Protein AF-A0A7X3XLP1-F1 (afdb_monomer)

Structure (mmCIF, N/CA/C/O backbone):
data_AF-A0A7X3XLP1-F1
#
_entry.id   AF-A0A7X3XLP1-F1
#
loop_
_atom_site.group_PDB
_atom_site.id
_atom_site.type_symbol
_atom_site.label_atom_id
_atom_site.label_alt_id
_atom_site.label_comp_id
_atom_site.label_asym_id
_atom_site.label_entity_id
_atom_site.label_seq_id
_atom_site.pdbx_PDB_ins_code
_atom_site.Cartn_x
_atom_site.Cartn_y
_atom_site.Cartn_z
_atom_site.occupancy
_atom_site.B_iso_or_equiv
_atom_site.auth_seq_id
_atom_site.auth_comp_id
_atom_site.auth_asym_id
_atom_site.auth_atom_id
_atom_site.pdbx_PDB_model_num
ATOM 1 N N . MET A 1 1 ? 54.279 -19.756 54.800 1.00 38.06 1 MET A N 1
ATOM 2 C CA . MET A 1 1 ? 55.079 -19.081 53.754 1.00 38.06 1 MET A CA 1
ATOM 3 C C . MET A 1 1 ? 55.653 -20.135 52.810 1.00 38.06 1 MET A C 1
ATOM 5 O O . MET A 1 1 ? 56.134 -21.141 53.300 1.00 38.06 1 MET A O 1
ATOM 9 N N . LEU A 1 2 ? 55.603 -19.848 51.503 1.00 32.97 2 LEU A N 1
ATOM 10 C CA . LEU A 1 2 ? 56.276 -20.491 50.356 1.00 32.97 2 LEU A CA 1
ATOM 11 C C . LEU A 1 2 ? 55.768 -21.841 49.774 1.00 32.97 2 LEU A C 1
ATOM 13 O O . LEU A 1 2 ? 55.779 -22.888 50.406 1.00 32.97 2 LEU A O 1
ATOM 17 N N . LYS A 1 3 ? 55.390 -21.717 48.487 1.00 36.50 3 LYS A N 1
ATOM 18 C CA . LYS A 1 3 ? 55.166 -22.661 47.363 1.00 36.50 3 LYS A 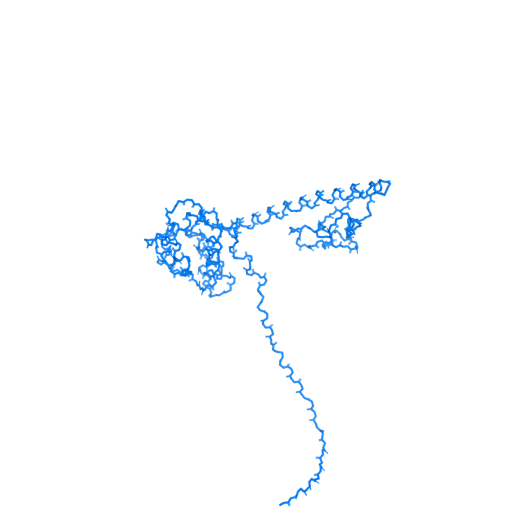CA 1
ATOM 19 C C . LYS A 1 3 ? 56.108 -23.893 47.367 1.00 36.50 3 LYS A C 1
ATOM 21 O O . LYS A 1 3 ? 57.242 -23.773 47.813 1.00 36.50 3 LYS A O 1
ATOM 26 N N . THR A 1 4 ? 55.770 -25.062 46.788 1.00 33.81 4 THR A N 1
ATOM 27 C CA . THR A 1 4 ? 55.916 -25.336 45.331 1.00 33.81 4 THR A CA 1
ATOM 28 C C . THR A 1 4 ? 55.357 -26.717 44.891 1.00 33.81 4 THR A C 1
ATOM 30 O O . THR A 1 4 ? 55.788 -27.754 45.375 1.00 33.81 4 THR A O 1
ATOM 33 N N . ILE A 1 5 ? 54.409 -26.674 43.944 1.00 45.00 5 ILE A N 1
ATOM 34 C CA . ILE A 1 5 ? 54.165 -27.465 42.706 1.00 45.00 5 ILE A CA 1
ATOM 35 C C . ILE A 1 5 ? 54.893 -28.818 42.498 1.00 45.00 5 ILE A C 1
ATOM 37 O O . ILE A 1 5 ? 56.116 -28.854 42.395 1.00 45.00 5 ILE A O 1
ATOM 41 N N . ARG A 1 6 ? 54.130 -29.869 42.128 1.00 38.34 6 ARG A N 1
ATOM 42 C CA . ARG A 1 6 ? 54.518 -30.816 41.055 1.00 38.34 6 ARG A CA 1
ATOM 43 C C . ARG A 1 6 ? 53.305 -31.317 40.252 1.00 38.34 6 ARG A C 1
ATOM 45 O O . ARG A 1 6 ? 52.298 -31.726 40.811 1.00 38.34 6 ARG A O 1
ATOM 52 N N . ARG A 1 7 ? 53.444 -31.205 38.927 1.00 44.19 7 ARG A N 1
ATOM 53 C CA . ARG A 1 7 ? 52.500 -31.526 37.842 1.00 44.19 7 ARG A CA 1
ATOM 54 C C . ARG A 1 7 ? 52.255 -33.030 37.701 1.00 44.19 7 ARG A C 1
ATOM 56 O O . ARG A 1 7 ? 53.213 -33.780 37.836 1.00 44.19 7 ARG A O 1
ATOM 63 N N . PHE A 1 8 ? 51.063 -33.412 37.238 1.00 38.94 8 PHE A N 1
ATOM 64 C CA . PHE A 1 8 ? 50.873 -34.516 36.286 1.00 38.94 8 PHE A CA 1
ATOM 65 C C . PHE A 1 8 ? 49.582 -34.279 35.476 1.00 38.94 8 PHE A C 1
ATOM 67 O O . PHE A 1 8 ? 48.491 -34.232 36.031 1.00 38.94 8 PHE A O 1
ATOM 74 N N . THR A 1 9 ? 49.730 -34.064 34.170 1.00 40.81 9 THR A N 1
ATOM 75 C CA . THR A 1 9 ? 48.686 -34.217 33.138 1.00 40.81 9 THR A CA 1
ATOM 76 C C . THR A 1 9 ? 48.709 -35.679 32.656 1.00 40.81 9 THR A C 1
ATOM 78 O O . THR A 1 9 ? 49.767 -36.308 32.761 1.00 40.81 9 THR A O 1
ATOM 81 N N . PRO A 1 10 ? 47.592 -36.256 32.160 1.00 42.84 10 PRO A N 1
ATOM 82 C CA . PRO A 1 10 ? 47.265 -36.100 30.735 1.00 42.84 10 PRO A CA 1
ATOM 83 C C . PRO A 1 10 ? 45.759 -36.059 30.375 1.00 42.84 10 PRO A C 1
ATOM 85 O O . PRO A 1 10 ? 44.931 -36.736 30.965 1.00 42.84 10 PRO A O 1
ATOM 88 N N . ILE A 1 11 ? 45.460 -35.245 29.356 1.00 49.97 11 ILE A N 1
ATOM 89 C CA . ILE A 1 11 ? 44.628 -35.526 28.168 1.00 49.97 11 ILE A CA 1
ATOM 90 C C . ILE A 1 11 ? 43.358 -36.373 28.370 1.00 49.97 11 ILE A C 1
ATOM 92 O O . ILE A 1 11 ? 43.459 -37.589 28.433 1.00 49.97 11 ILE A O 1
ATOM 96 N N . THR A 1 12 ? 42.181 -35.747 28.214 1.00 40.88 12 THR A N 1
ATOM 97 C CA . THR A 1 12 ? 41.058 -36.325 27.444 1.00 40.88 12 THR A CA 1
ATOM 98 C C . THR A 1 12 ? 40.051 -35.259 26.985 1.00 40.88 12 THR A C 1
ATOM 100 O O . THR A 1 12 ? 39.376 -34.638 27.796 1.00 40.88 12 THR A O 1
ATOM 103 N N . VAL A 1 13 ? 39.959 -35.137 25.657 1.00 44.28 13 VAL A N 1
ATOM 104 C CA . VAL A 1 13 ? 38.752 -34.979 24.823 1.00 44.28 13 VAL A CA 1
ATOM 105 C C . VAL A 1 13 ? 37.929 -33.679 24.904 1.00 44.28 13 VAL A C 1
ATOM 107 O O . VAL A 1 13 ? 37.039 -33.484 25.722 1.00 44.28 13 VAL A O 1
ATOM 110 N N . LEU A 1 14 ? 38.227 -32.846 23.906 1.00 46.94 14 LEU A N 1
ATOM 111 C CA . LEU A 1 14 ? 37.355 -31.987 23.103 1.00 46.94 14 LEU A CA 1
ATOM 112 C C . LEU A 1 14 ? 35.846 -32.336 23.145 1.00 46.94 14 LEU A C 1
ATOM 114 O O . LEU A 1 14 ? 35.436 -33.390 22.668 1.00 46.94 14 LEU A O 1
ATOM 118 N N . ALA A 1 15 ? 35.012 -31.393 23.580 1.00 41.88 15 ALA A N 1
ATOM 119 C CA . ALA A 1 15 ? 33.608 -31.321 23.172 1.00 41.88 15 ALA A CA 1
ATOM 120 C C . ALA A 1 15 ? 33.213 -29.848 23.014 1.00 41.88 15 ALA A C 1
ATOM 122 O O . ALA A 1 15 ? 32.612 -29.224 23.885 1.00 41.88 15 ALA A O 1
ATOM 123 N N . THR A 1 16 ? 33.618 -29.273 21.886 1.00 45.09 16 THR A N 1
ATOM 124 C CA . THR A 1 16 ? 33.062 -28.028 21.360 1.00 45.09 16 THR A CA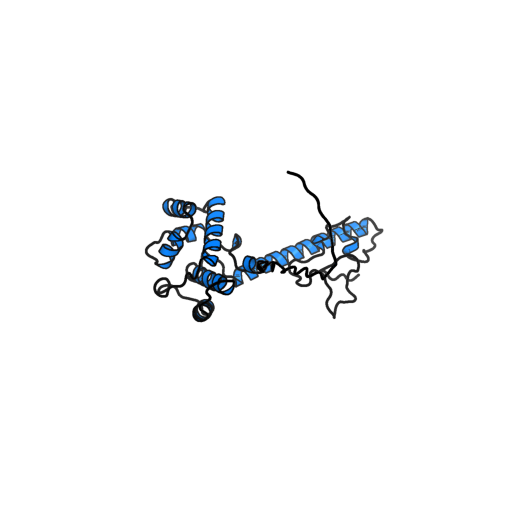 1
ATOM 125 C C . THR A 1 16 ? 31.617 -28.291 20.948 1.00 45.09 16 THR A C 1
ATOM 127 O O . THR A 1 16 ? 31.362 -28.727 19.827 1.00 45.09 16 THR A O 1
ATOM 130 N N . LEU A 1 17 ? 30.665 -28.047 21.847 1.00 39.53 17 LEU A N 1
ATOM 131 C CA . LEU A 1 17 ? 29.265 -27.913 21.466 1.00 39.53 17 LEU A CA 1
ATOM 132 C C . LEU A 1 17 ? 28.998 -26.424 21.229 1.00 39.53 17 LEU A C 1
ATOM 134 O O . LEU A 1 17 ? 28.613 -25.686 22.133 1.00 39.53 17 LEU A O 1
ATOM 138 N N . LEU A 1 18 ? 29.253 -25.978 19.997 1.00 39.19 18 LEU A N 1
ATOM 139 C CA . LEU A 1 18 ? 28.577 -24.813 19.438 1.00 39.19 18 LEU A CA 1
ATOM 140 C C . LEU A 1 18 ? 27.083 -25.153 19.449 1.00 39.19 18 LEU A C 1
ATOM 142 O O . LEU A 1 18 ? 26.573 -25.765 18.513 1.00 39.19 18 LEU A O 1
ATOM 146 N N . MET A 1 19 ? 26.376 -24.802 20.527 1.00 43.38 19 MET A N 1
ATOM 147 C CA . MET A 1 19 ? 24.950 -24.552 20.396 1.00 43.38 19 MET A CA 1
ATOM 148 C C . MET A 1 19 ? 24.853 -23.370 19.450 1.00 43.38 19 MET A C 1
ATOM 150 O O . MET A 1 19 ? 25.134 -22.232 19.820 1.00 43.38 19 MET A O 1
ATOM 154 N N . VAL A 1 20 ? 24.547 -23.704 18.200 1.00 45.31 20 VAL A N 1
ATOM 155 C CA . VAL A 1 20 ? 23.968 -22.817 17.211 1.00 45.31 20 VAL A CA 1
ATOM 156 C C . VAL A 1 20 ? 22.933 -22.000 17.969 1.00 45.31 20 VAL A C 1
ATOM 158 O O . VAL A 1 20 ? 21.867 -22.505 18.321 1.00 45.31 20 VAL A O 1
ATOM 161 N N . ILE A 1 21 ? 23.286 -20.757 18.298 1.00 45.38 21 ILE A N 1
ATOM 162 C CA . ILE A 1 21 ? 22.291 -19.731 18.545 1.00 45.38 21 ILE A CA 1
ATOM 163 C C . ILE A 1 21 ? 21.542 -19.733 17.232 1.00 45.38 21 ILE A C 1
ATOM 165 O O . ILE A 1 21 ? 22.077 -19.299 16.211 1.00 45.38 21 ILE A O 1
ATOM 169 N N . GLY A 1 22 ? 20.387 -20.396 17.244 1.00 44.59 22 GLY A N 1
ATOM 170 C CA . GLY A 1 22 ? 19.445 -20.363 16.157 1.00 44.59 22 GLY A CA 1
ATOM 171 C C . GLY A 1 22 ? 19.214 -18.895 15.918 1.00 44.59 22 GLY A C 1
ATOM 172 O O . GLY A 1 22 ? 18.544 -18.229 16.705 1.00 44.59 22 GLY A O 1
ATOM 173 N N . ILE A 1 23 ? 19.853 -18.385 14.873 1.00 45.69 23 ILE A N 1
ATOM 174 C CA . ILE A 1 23 ? 19.473 -17.139 14.266 1.00 45.69 23 ILE A CA 1
ATOM 175 C C . ILE A 1 23 ? 18.074 -17.456 13.752 1.00 45.69 23 ILE A C 1
ATOM 177 O O . ILE A 1 23 ? 17.890 -17.936 12.638 1.00 45.69 23 ILE A O 1
ATOM 181 N N . GLN A 1 24 ? 17.076 -17.266 14.613 1.00 45.56 24 GLN A N 1
ATOM 182 C CA . GLN A 1 24 ? 15.748 -16.910 14.172 1.00 45.56 24 GLN A CA 1
ATOM 183 C C . GLN A 1 24 ? 15.939 -15.541 13.528 1.00 45.56 24 GLN A C 1
ATOM 185 O O . GLN A 1 24 ? 15.708 -14.511 14.145 1.00 45.56 24 GLN A O 1
ATOM 190 N N . LEU A 1 25 ? 16.465 -15.537 12.302 1.00 40.94 25 LEU A N 1
ATOM 191 C CA . LEU A 1 25 ? 16.107 -14.524 11.336 1.00 40.94 25 LEU A CA 1
ATOM 192 C C . LEU A 1 25 ? 14.603 -14.733 11.204 1.00 40.94 25 LEU A C 1
ATOM 194 O O . LEU A 1 25 ? 14.203 -15.779 10.680 1.00 40.94 25 LEU A O 1
ATOM 198 N N . PRO A 1 26 ? 13.748 -13.845 11.740 1.00 43.03 26 PRO A N 1
ATOM 199 C CA . PRO A 1 26 ? 12.378 -13.891 11.295 1.00 43.03 26 PRO A CA 1
ATOM 200 C C . PRO A 1 26 ? 12.460 -13.695 9.779 1.00 43.03 26 PRO A C 1
ATOM 202 O O . PRO A 1 26 ? 13.117 -12.771 9.296 1.00 43.03 26 PRO A O 1
ATOM 205 N N . LEU A 1 27 ? 11.877 -14.628 9.032 1.00 39.00 27 LEU A N 1
ATOM 206 C CA . LEU A 1 27 ? 11.568 -14.467 7.618 1.00 39.00 27 LEU A CA 1
ATOM 207 C C . LEU A 1 27 ? 10.649 -13.236 7.494 1.00 39.00 27 LEU A C 1
ATOM 209 O O . LEU A 1 27 ? 9.439 -13.369 7.410 1.00 39.00 27 LEU A O 1
ATOM 213 N N . GLN A 1 28 ? 11.202 -12.024 7.572 1.00 45.38 28 GLN A N 1
ATOM 214 C CA . GLN A 1 28 ? 10.473 -10.759 7.416 1.00 45.38 28 GLN A CA 1
ATOM 215 C C . GLN A 1 28 ? 10.409 -10.312 5.954 1.00 45.38 28 GLN A C 1
ATOM 217 O O . GLN A 1 28 ? 9.913 -9.232 5.656 1.00 45.38 28 GLN A O 1
ATOM 222 N N . ALA A 1 29 ? 10.862 -11.151 5.022 1.00 42.41 29 ALA A N 1
ATOM 223 C CA . ALA A 1 29 ? 10.827 -10.835 3.600 1.00 42.41 29 ALA A CA 1
ATOM 224 C C . ALA A 1 29 ? 9.402 -10.848 2.997 1.00 42.41 29 ALA A C 1
ATOM 226 O O . ALA A 1 29 ? 9.236 -10.372 1.882 1.00 42.41 29 ALA A O 1
ATOM 227 N N . GLY A 1 30 ? 8.382 -11.357 3.709 1.00 51.66 30 GLY A N 1
ATOM 228 C CA . GLY A 1 30 ? 7.003 -11.484 3.199 1.00 51.66 30 GLY A CA 1
ATOM 229 C C . GLY A 1 30 ? 5.987 -10.458 3.722 1.00 51.66 30 GLY A C 1
ATOM 230 O O . GLY A 1 30 ? 4.974 -10.208 3.074 1.00 51.66 30 GLY A O 1
ATOM 231 N N . THR A 1 31 ? 6.234 -9.808 4.866 1.00 57.22 31 THR A N 1
ATOM 232 C CA . THR A 1 31 ? 5.212 -8.952 5.502 1.00 57.22 31 THR A CA 1
ATOM 233 C C . THR A 1 31 ? 5.061 -7.591 4.837 1.00 57.22 31 THR A C 1
ATOM 235 O O . THR A 1 31 ? 3.983 -7.009 4.905 1.00 57.22 31 THR A O 1
ATOM 238 N N . HIS A 1 32 ? 6.108 -7.079 4.181 1.00 62.19 32 HIS A N 1
ATOM 239 C CA . HIS A 1 32 ? 6.072 -5.748 3.567 1.00 62.19 32 HIS A CA 1
ATOM 240 C C . HIS A 1 32 ? 5.054 -5.660 2.422 1.00 62.19 32 HIS A C 1
ATOM 242 O O . HIS A 1 32 ? 4.444 -4.615 2.234 1.00 62.19 32 HIS A O 1
ATOM 248 N N . GLN A 1 33 ? 4.802 -6.771 1.720 1.00 74.75 33 GLN A N 1
ATOM 249 C CA . GLN A 1 33 ? 3.790 -6.846 0.662 1.00 74.75 33 GLN A CA 1
ATOM 250 C C . GLN A 1 33 ? 2.347 -6.802 1.207 1.00 74.75 33 GLN A C 1
ATOM 252 O O . GLN A 1 33 ? 1.395 -6.629 0.454 1.00 74.75 33 GLN A O 1
ATOM 257 N N . LEU A 1 34 ? 2.158 -6.988 2.518 1.00 86.69 34 LEU A N 1
ATOM 258 C CA . LEU A 1 34 ? 0.838 -6.998 3.154 1.00 86.69 34 LEU A CA 1
ATOM 259 C C . LEU A 1 34 ? 0.479 -5.652 3.800 1.00 86.69 34 LEU A C 1
ATOM 261 O O . LEU A 1 34 ? -0.696 -5.416 4.096 1.00 86.69 34 LEU A O 1
ATOM 265 N N . LEU A 1 35 ? 1.464 -4.780 4.025 1.00 92.81 35 LEU A N 1
ATOM 266 C CA . LEU A 1 35 ? 1.282 -3.461 4.633 1.00 92.81 35 LEU A CA 1
ATOM 267 C C . LEU A 1 35 ? 0.757 -2.438 3.616 1.00 92.81 35 LEU A C 1
ATOM 269 O O . LEU A 1 35 ? 0.841 -2.630 2.403 1.00 92.81 35 LEU A O 1
ATOM 273 N N . PHE A 1 36 ? 0.130 -1.373 4.108 1.00 93.50 36 PHE A N 1
ATOM 274 C CA . PHE A 1 36 ? -0.264 -0.239 3.278 1.00 93.50 36 PHE A CA 1
ATOM 275 C C . PHE A 1 36 ? 0.995 0.485 2.785 1.00 93.50 36 PHE A C 1
ATOM 277 O O . PHE A 1 36 ? 1.935 0.689 3.558 1.00 93.50 36 PHE A O 1
ATOM 284 N N . ASP A 1 37 ? 0.998 0.878 1.516 1.00 91.31 37 ASP A N 1
ATOM 285 C CA . ASP A 1 37 ? 1.935 1.842 0.944 1.00 91.31 37 ASP A CA 1
ATOM 286 C C . ASP A 1 37 ? 1.248 3.209 0.781 1.00 91.31 37 ASP A C 1
ATOM 288 O O . ASP A 1 37 ? 0.079 3.380 1.138 1.00 91.31 37 ASP A O 1
ATOM 292 N N . GLU A 1 38 ? 1.985 4.197 0.272 1.00 88.12 38 GLU A N 1
ATOM 293 C CA . GLU A 1 38 ? 1.473 5.561 0.075 1.00 88.12 38 GLU A CA 1
ATOM 294 C C . GLU A 1 38 ? 0.256 5.591 -0.861 1.00 88.12 38 GLU A C 1
ATOM 296 O O . GLU A 1 38 ? -0.707 6.310 -0.599 1.00 88.12 38 GLU A O 1
ATOM 301 N N . ASP A 1 39 ? 0.265 4.755 -1.902 1.00 87.56 39 ASP A N 1
ATOM 302 C CA . ASP A 1 39 ? -0.803 4.678 -2.901 1.00 87.56 39 ASP A CA 1
ATOM 303 C C . ASP A 1 39 ? -2.073 3.989 -2.357 1.00 87.56 39 ASP A C 1
ATOM 305 O O . ASP A 1 39 ? -3.150 4.090 -2.951 1.00 87.56 39 ASP A O 1
ATOM 309 N N . ALA A 1 40 ? -1.989 3.304 -1.211 1.00 90.75 40 ALA A N 1
ATOM 310 C CA . ALA A 1 40 ? -3.135 2.618 -0.631 1.00 90.75 40 ALA A CA 1
ATOM 311 C C . ALA A 1 40 ? -4.128 3.540 0.078 1.00 90.75 40 ALA A C 1
ATOM 313 O O . ALA A 1 40 ? -5.278 3.135 0.264 1.00 90.75 40 ALA A O 1
ATOM 314 N N . ILE A 1 41 ? -3.710 4.736 0.502 1.00 93.81 41 ILE A N 1
ATOM 315 C CA . ILE A 1 41 ? -4.597 5.724 1.127 1.00 93.81 41 ILE A CA 1
ATOM 316 C C . ILE A 1 41 ? -5.129 6.649 0.028 1.00 93.81 41 ILE A C 1
ATOM 318 O O . ILE A 1 41 ? -4.536 7.676 -0.292 1.00 93.81 41 ILE A O 1
ATOM 322 N N . GLN A 1 42 ? -6.267 6.274 -0.554 1.00 91.62 42 GLN A N 1
ATOM 323 C CA . GLN A 1 42 ? -6.850 6.939 -1.725 1.00 91.62 42 GLN A CA 1
ATOM 324 C C . GLN A 1 42 ? -7.420 8.326 -1.399 1.00 91.62 42 GLN A C 1
ATOM 326 O O . GLN A 1 42 ? -7.320 9.249 -2.207 1.00 91.62 42 GLN A O 1
ATOM 331 N N . ASP A 1 43 ? -8.007 8.481 -0.209 1.00 93.38 43 ASP A N 1
ATOM 332 C CA . ASP A 1 43 ? -8.526 9.759 0.286 1.00 93.38 43 ASP A CA 1
ATOM 333 C C . ASP A 1 43 ? -8.152 9.955 1.767 1.00 93.38 43 ASP A C 1
ATOM 335 O O . ASP A 1 43 ? -8.932 9.623 2.672 1.00 93.38 43 ASP A O 1
ATOM 339 N N . PRO A 1 44 ? -6.948 10.493 2.050 1.00 94.25 44 PRO A N 1
ATOM 340 C CA . PRO A 1 44 ? -6.489 10.692 3.421 1.00 94.25 44 PRO A CA 1
ATOM 341 C C . PRO A 1 44 ? -7.353 11.702 4.188 1.00 94.25 44 PRO A C 1
ATOM 343 O O . PRO A 1 44 ? -7.490 11.589 5.404 1.00 94.25 44 PRO A O 1
ATOM 346 N N . GLY A 1 45 ? -7.961 12.681 3.509 1.00 93.44 45 GLY A N 1
ATOM 347 C CA . GLY A 1 45 ? -8.816 13.676 4.157 1.00 93.44 45 GLY A CA 1
ATOM 348 C C . GLY A 1 45 ? -10.133 13.071 4.638 1.00 93.44 45 GLY A C 1
ATOM 349 O O . GLY A 1 45 ? -10.488 13.211 5.812 1.00 93.44 45 GLY A O 1
ATOM 350 N N . SER A 1 46 ? -10.824 12.339 3.759 1.00 94.56 46 SER A N 1
ATOM 351 C CA . SER A 1 46 ? -12.040 11.597 4.120 1.00 94.56 46 SER A CA 1
ATOM 352 C C . SER A 1 46 ? -11.763 10.577 5.225 1.00 94.56 46 SER A C 1
ATOM 354 O O . SER A 1 46 ? -12.546 10.467 6.173 1.00 94.56 46 SER A O 1
ATOM 356 N N . LEU A 1 47 ? -10.615 9.887 5.178 1.00 95.81 47 LEU A N 1
ATOM 357 C CA . LEU A 1 47 ? -10.243 8.915 6.207 1.00 95.81 47 LEU A CA 1
ATOM 358 C C . LEU A 1 47 ? -10.134 9.555 7.591 1.00 95.81 47 LEU A C 1
ATOM 360 O O . LEU A 1 47 ? -10.727 9.054 8.547 1.00 95.81 47 LEU A O 1
ATOM 364 N N . ILE A 1 48 ? -9.437 10.689 7.700 1.00 95.81 48 ILE A N 1
ATOM 365 C CA . ILE A 1 48 ? -9.319 11.430 8.963 1.00 95.81 48 ILE A CA 1
ATOM 366 C C . ILE A 1 48 ? -10.706 11.864 9.456 1.00 95.81 48 ILE A C 1
ATOM 368 O O . ILE A 1 48 ? -11.014 11.665 10.631 1.00 95.81 48 ILE A O 1
ATOM 372 N N . VAL A 1 49 ? -11.585 12.362 8.577 1.00 94.62 49 VAL A N 1
ATOM 373 C CA . VAL A 1 49 ? -12.971 12.721 8.946 1.00 94.62 49 VAL A CA 1
ATOM 374 C C . VAL A 1 49 ? -13.758 11.515 9.464 1.00 94.62 49 VAL A C 1
ATOM 376 O O . VAL A 1 49 ? -14.469 11.616 10.465 1.00 94.62 49 VAL A O 1
ATOM 379 N N . LYS A 1 50 ? -13.627 10.344 8.836 1.00 94.75 50 LYS A N 1
ATOM 380 C CA . LYS A 1 50 ? -14.298 9.122 9.304 1.00 94.75 50 LYS A CA 1
ATOM 381 C C . LYS A 1 50 ? -13.738 8.614 10.630 1.00 94.75 50 LYS A C 1
ATOM 383 O O . LYS A 1 50 ? -14.501 8.093 11.445 1.00 94.75 50 LYS A O 1
ATOM 388 N N . LEU A 1 51 ? -12.437 8.772 10.866 1.00 95.19 51 LEU A N 1
ATOM 389 C CA . LEU A 1 51 ? -11.787 8.431 12.134 1.00 95.19 51 LEU A CA 1
ATOM 390 C C . LEU A 1 51 ? -12.195 9.384 13.269 1.00 95.19 51 LEU A C 1
ATOM 392 O O . LEU A 1 51 ? -12.270 8.960 14.421 1.00 95.19 51 LEU A O 1
ATOM 396 N N . GLN A 1 52 ? -12.542 10.637 12.955 1.00 93.94 52 GLN A N 1
ATOM 397 C CA . GLN A 1 52 ? -13.133 11.582 13.911 1.00 93.94 52 GLN A CA 1
ATOM 398 C C . GLN A 1 52 ? -14.556 11.196 14.345 1.00 93.94 52 GLN A C 1
ATOM 400 O O . GLN A 1 52 ? -15.005 11.619 15.417 1.00 93.94 52 GLN A O 1
ATOM 405 N N . ASP A 1 53 ? -15.290 10.403 13.553 1.00 88.81 53 ASP A N 1
ATOM 406 C CA . ASP A 1 53 ? -16.664 10.022 13.885 1.00 88.81 53 ASP A CA 1
ATOM 407 C C . ASP A 1 53 ? -16.717 8.953 14.985 1.00 88.81 53 ASP A C 1
ATOM 409 O O . ASP A 1 53 ? -16.873 7.752 14.757 1.00 88.81 53 ASP A O 1
ATOM 413 N N . THR A 1 54 ? -16.650 9.416 16.230 1.00 80.50 54 THR A N 1
ATOM 414 C CA . THR A 1 54 ? -16.704 8.561 17.424 1.00 80.50 54 THR A CA 1
ATOM 415 C C . THR A 1 54 ? -18.055 7.870 17.654 1.00 80.50 54 THR A C 1
ATOM 417 O O . THR A 1 54 ? -18.162 7.051 18.573 1.00 80.50 54 THR A O 1
ATOM 420 N N . ARG A 1 55 ? -19.089 8.160 16.845 1.00 85.94 55 ARG A N 1
ATOM 421 C CA . ARG A 1 55 ? -20.369 7.430 16.885 1.00 85.94 55 ARG A CA 1
ATOM 422 C C . ARG A 1 55 ? -20.241 6.049 16.250 1.00 85.94 55 ARG A C 1
ATOM 424 O O . ARG A 1 55 ? -20.977 5.147 16.643 1.00 85.94 55 ARG A O 1
ATOM 431 N N . ALA A 1 56 ? -19.312 5.876 15.307 1.00 88.25 56 ALA A N 1
ATOM 432 C CA . ALA A 1 56 ? -18.981 4.580 14.735 1.00 88.25 56 ALA A CA 1
ATOM 433 C C . ALA A 1 56 ? -18.056 3.812 15.703 1.00 88.25 56 ALA A C 1
ATOM 435 O O . ALA A 1 56 ? -16.941 4.270 15.975 1.00 88.25 56 ALA A O 1
ATOM 436 N N . PRO A 1 57 ? -18.470 2.642 16.235 1.00 93.62 57 PRO A N 1
ATOM 437 C CA . PRO A 1 57 ? -17.666 1.895 17.204 1.00 93.62 57 PRO A CA 1
ATOM 438 C C . PRO A 1 57 ? -16.278 1.512 16.681 1.00 93.62 57 PRO A C 1
ATOM 440 O O . PRO A 1 57 ? -15.305 1.567 17.435 1.00 93.62 57 PRO A O 1
ATOM 443 N N . VAL A 1 58 ? -16.184 1.155 15.393 1.00 94.75 58 VAL A N 1
ATOM 444 C CA . VAL A 1 58 ? -14.912 0.874 14.718 1.00 94.75 58 VAL A CA 1
ATOM 445 C C . VAL A 1 58 ? -14.017 2.110 14.691 1.00 94.75 58 VAL A C 1
ATOM 447 O O . VAL A 1 58 ? -12.945 2.056 15.283 1.00 94.75 58 VAL A O 1
ATOM 450 N N . SER A 1 59 ? -14.473 3.246 14.150 1.00 95.31 59 SER A N 1
ATOM 451 C CA . SER A 1 59 ? -13.676 4.481 14.092 1.00 95.31 59 SER A CA 1
ATOM 452 C C . SER A 1 59 ? -13.214 4.945 15.463 1.00 95.31 59 SER A C 1
ATOM 454 O O . SER A 1 59 ? -12.041 5.259 15.637 1.00 95.31 59 SER A O 1
ATOM 456 N N . LYS A 1 60 ? -14.098 4.904 16.467 1.00 95.31 60 LYS A N 1
ATOM 457 C CA . LYS A 1 60 ? -13.740 5.248 17.846 1.00 95.31 60 LYS A CA 1
ATOM 458 C C . LYS A 1 60 ? -12.591 4.390 18.372 1.00 95.31 60 LYS A C 1
ATOM 460 O O . LYS A 1 60 ? -11.690 4.905 19.032 1.00 95.31 60 LYS A O 1
ATOM 465 N N . PHE A 1 61 ? -12.638 3.082 18.123 1.00 96.44 61 PHE A N 1
ATOM 466 C CA . PHE A 1 61 ? -11.564 2.194 18.540 1.00 96.44 61 PHE A CA 1
ATOM 467 C C . PHE A 1 61 ? -10.282 2.480 17.763 1.00 96.44 61 PHE A C 1
ATOM 469 O O . PHE A 1 61 ? -9.257 2.695 18.400 1.00 96.44 61 PHE A O 1
ATOM 476 N N . ILE A 1 62 ? -10.339 2.525 16.429 1.00 96.75 62 ILE A N 1
ATOM 477 C CA . ILE A 1 62 ? -9.161 2.756 15.585 1.00 96.75 62 ILE A CA 1
ATOM 478 C C . ILE A 1 62 ? -8.469 4.059 15.992 1.00 96.75 62 ILE A C 1
ATOM 480 O O . ILE A 1 62 ? -7.291 4.021 16.321 1.00 96.75 62 ILE A O 1
ATOM 484 N N . ALA A 1 63 ? -9.214 5.162 16.112 1.00 96.56 63 ALA A N 1
ATOM 485 C CA . ALA A 1 63 ? -8.693 6.459 16.547 1.00 96.56 63 ALA A CA 1
ATOM 486 C C . ALA A 1 63 ? -7.962 6.400 17.902 1.00 96.56 63 ALA A C 1
ATOM 488 O O . ALA A 1 63 ? -6.936 7.050 18.073 1.00 96.56 63 ALA A O 1
ATOM 489 N N . SER A 1 64 ? -8.451 5.592 18.852 1.00 96.06 64 SER A N 1
ATOM 490 C CA . SER A 1 64 ? -7.809 5.412 20.165 1.00 96.06 64 SER A CA 1
ATOM 491 C C . SER A 1 64 ? -6.518 4.591 20.142 1.00 96.06 64 SER A C 1
ATOM 493 O O . SER A 1 64 ? -5.780 4.608 21.123 1.00 96.06 64 SER A O 1
ATOM 495 N N . GLN A 1 65 ? -6.269 3.841 19.064 1.00 96.94 65 GLN A N 1
ATOM 496 C CA . GLN A 1 65 ? -5.053 3.044 18.884 1.00 96.94 65 GLN A CA 1
ATOM 497 C C . GLN A 1 65 ? -3.964 3.78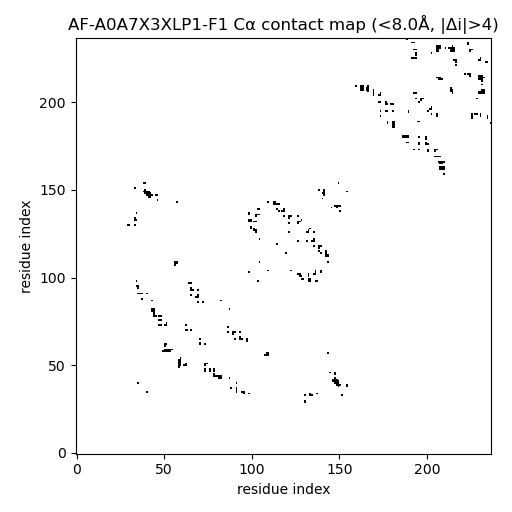9 18.100 1.00 96.94 65 GLN A C 1
ATOM 499 O O . GLN A 1 65 ? -2.832 3.313 18.058 1.00 96.94 65 GLN A O 1
ATOM 504 N N . LEU A 1 66 ? -4.295 4.922 17.473 1.00 96.94 66 LEU A N 1
ATOM 505 C CA . LEU A 1 66 ? -3.318 5.746 16.759 1.00 96.94 66 LEU A CA 1
ATOM 506 C C . LEU A 1 66 ? -2.407 6.481 17.749 1.00 96.94 66 LEU A C 1
ATOM 508 O O . LEU A 1 66 ? -2.753 6.645 18.924 1.00 96.94 66 LEU A O 1
ATOM 512 N N . SER A 1 67 ? -1.256 6.937 17.262 1.00 97.69 67 SER A N 1
ATOM 513 C CA . SER A 1 67 ? -0.283 7.705 18.036 1.00 97.69 67 SER A CA 1
ATOM 514 C C . SER A 1 67 ? -0.876 9.002 18.596 1.00 97.69 67 SER A C 1
ATOM 516 O O . SER A 1 67 ? -1.872 9.528 18.091 1.00 97.69 67 SER A O 1
ATOM 518 N N . GLU A 1 68 ? -0.244 9.561 19.631 1.00 97.44 68 GLU A N 1
ATOM 519 C CA . GLU A 1 68 ? -0.642 10.867 20.175 1.00 97.44 68 GLU A CA 1
ATOM 520 C C . GLU A 1 68 ? -0.598 11.965 19.100 1.00 97.44 68 GLU A C 1
ATOM 522 O O . GLU A 1 68 ? -1.505 12.794 19.035 1.00 97.44 68 GLU A O 1
ATOM 527 N N . ASP A 1 69 ? 0.401 11.927 18.213 1.00 95.94 69 ASP A N 1
ATOM 528 C CA . ASP A 1 69 ? 0.541 12.864 17.096 1.00 95.94 69 ASP A CA 1
ATOM 529 C C . ASP A 1 69 ? -0.679 12.806 16.170 1.00 95.94 69 ASP A C 1
ATOM 531 O O . ASP A 1 69 ? -1.283 13.836 15.855 1.00 95.94 69 ASP A O 1
ATOM 535 N N . MET A 1 70 ? -1.104 11.601 15.782 1.00 97.00 70 MET A N 1
ATOM 536 C CA . MET A 1 70 ? -2.271 11.438 14.921 1.00 97.00 70 MET A CA 1
ATOM 537 C C . MET A 1 70 ? -3.578 11.772 15.647 1.00 97.00 70 MET A C 1
ATOM 539 O O . MET A 1 70 ? -4.479 12.364 15.053 1.00 97.00 70 MET A O 1
ATOM 543 N N . GLN A 1 71 ? -3.687 11.482 16.945 1.00 96.69 71 GLN A N 1
ATOM 544 C CA . GLN A 1 71 ? -4.830 11.910 17.758 1.00 96.69 71 GLN A CA 1
ATOM 545 C C . GLN A 1 71 ? -4.942 13.442 17.826 1.00 96.69 71 GLN A C 1
ATOM 547 O O . GLN A 1 71 ? -6.047 13.979 17.725 1.00 96.69 71 GLN A O 1
ATOM 552 N N . TRP A 1 72 ? -3.823 14.168 17.917 1.00 95.06 72 TRP A N 1
ATOM 553 C CA . TRP A 1 72 ? -3.817 15.631 17.822 1.00 95.06 72 TRP A CA 1
ATOM 554 C C . TRP A 1 72 ? -4.292 16.131 16.458 1.00 95.06 72 TRP A C 1
ATOM 556 O O . TRP A 1 72 ? -5.075 17.083 16.391 1.00 95.06 72 TRP A O 1
ATOM 566 N N . VAL A 1 73 ? -3.878 15.469 15.374 1.00 94.75 73 VAL A N 1
ATOM 567 C CA . VAL A 1 73 ? -4.380 15.767 14.024 1.00 94.75 73 VAL A CA 1
ATOM 568 C C . VAL A 1 73 ? -5.890 15.533 13.950 1.00 94.75 73 VAL A C 1
ATOM 570 O O . VAL A 1 73 ? -6.613 16.413 13.482 1.00 94.75 73 VAL A O 1
ATOM 573 N N . LEU A 1 74 ? -6.391 14.412 14.480 1.00 95.25 74 LEU A N 1
ATOM 574 C CA . LEU A 1 74 ? -7.826 14.116 14.535 1.00 95.25 74 LEU A CA 1
ATOM 575 C C . LEU A 1 74 ? -8.616 15.165 15.328 1.00 95.25 74 LEU A C 1
ATOM 577 O O . LEU A 1 74 ? -9.764 15.424 15.002 1.00 95.25 74 LEU A O 1
ATOM 581 N N . LEU A 1 75 ? -8.052 15.811 16.345 1.00 94.00 75 LEU A N 1
ATOM 582 C CA . LEU A 1 75 ? -8.771 16.864 17.076 1.00 94.00 75 LEU A CA 1
ATOM 583 C C . LEU A 1 75 ? -8.852 18.187 16.302 1.00 94.00 75 LEU A C 1
ATOM 585 O O . LEU A 1 75 ? -9.818 18.932 16.460 1.00 94.00 75 LEU A O 1
ATOM 589 N N . GLY A 1 76 ? -7.830 18.498 15.502 1.00 91.31 76 GLY A N 1
ATOM 590 C CA . GLY A 1 76 ? -7.688 19.791 14.828 1.00 91.31 76 GLY A CA 1
ATOM 591 C C . GLY A 1 76 ? -8.116 19.818 13.361 1.00 91.31 76 GLY A C 1
ATOM 592 O O . GLY A 1 76 ? -8.286 20.902 12.800 1.00 91.31 76 GLY A O 1
ATOM 593 N N . TYR A 1 77 ? -8.270 18.660 12.718 1.00 93.31 77 TYR A N 1
ATOM 594 C CA . TYR A 1 77 ? -8.589 18.594 11.297 1.00 93.31 77 TYR A CA 1
ATOM 595 C C . TYR A 1 77 ? -10.038 19.017 11.034 1.00 93.31 77 TYR A C 1
ATOM 597 O O . TYR A 1 77 ? -10.983 18.497 11.619 1.00 93.31 77 TYR A O 1
ATOM 605 N N . ASN A 1 78 ? -10.223 19.987 10.145 1.00 89.69 78 ASN A N 1
ATOM 606 C CA . ASN A 1 78 ? -11.527 20.591 9.862 1.00 89.69 78 ASN A CA 1
ATOM 607 C C . ASN A 1 78 ? -12.240 19.962 8.651 1.00 89.69 78 ASN A C 1
ATOM 609 O O . ASN A 1 78 ? -13.264 20.488 8.216 1.00 89.69 78 ASN A O 1
ATOM 613 N N . GLY A 1 79 ? -11.686 18.888 8.078 1.00 85.88 79 GLY A N 1
ATOM 614 C CA . GLY A 1 79 ? -12.212 18.247 6.871 1.00 85.88 79 GLY A CA 1
ATOM 615 C C . GLY A 1 79 ? -11.998 19.045 5.581 1.00 85.88 79 GLY A C 1
ATOM 616 O O . GLY A 1 79 ? -12.524 18.658 4.541 1.00 85.88 79 GLY A O 1
ATOM 617 N N . ALA A 1 80 ? -11.265 20.164 5.625 1.00 82.50 80 ALA A N 1
ATOM 618 C CA . ALA A 1 80 ? -11.006 21.003 4.463 1.00 82.50 80 ALA A CA 1
ATOM 619 C C . ALA A 1 80 ? -9.570 20.814 3.954 1.00 82.50 80 ALA A C 1
ATOM 621 O O . ALA A 1 80 ? -8.602 21.111 4.653 1.00 82.50 80 ALA A O 1
ATOM 622 N N . GLY A 1 81 ? -9.449 20.396 2.692 1.00 82.31 81 GLY A N 1
ATOM 623 C CA . GLY A 1 81 ? -8.169 20.253 1.997 1.00 82.31 81 GLY A CA 1
ATOM 624 C C . GLY A 1 81 ? -7.410 18.977 2.355 1.00 82.31 81 GLY A C 1
ATOM 625 O O . GLY A 1 81 ? -7.721 18.285 3.316 1.00 82.31 81 GLY A O 1
ATOM 626 N N . THR A 1 82 ? -6.405 18.645 1.557 1.00 89.44 82 THR A N 1
ATOM 627 C CA . THR A 1 82 ? -5.592 17.442 1.758 1.00 89.44 82 THR A CA 1
ATOM 628 C C . THR A 1 82 ? -4.696 17.594 2.999 1.00 89.44 82 THR A C 1
ATOM 630 O O . THR A 1 82 ? -4.068 18.647 3.149 1.00 89.44 82 THR A O 1
ATOM 633 N N . PRO A 1 83 ? -4.594 16.577 3.880 1.00 94.06 83 PRO A N 1
ATOM 634 C CA . PRO A 1 83 ? -3.626 16.570 4.980 1.00 94.06 83 PRO A CA 1
ATOM 635 C C . PRO A 1 83 ? -2.194 16.765 4.470 1.00 94.06 83 PRO A C 1
ATOM 637 O O . PRO A 1 83 ? -1.874 16.375 3.343 1.00 94.06 83 PRO A O 1
ATOM 640 N N . SER A 1 84 ? -1.316 17.359 5.279 1.00 94.88 84 SER A N 1
ATOM 641 C CA . SER A 1 84 ? 0.077 17.583 4.871 1.00 94.88 84 SER A CA 1
ATOM 642 C C . SER A 1 84 ? 0.817 16.253 4.640 1.00 94.88 84 SER A C 1
ATOM 644 O O . SER A 1 84 ? 0.437 15.244 5.236 1.00 94.88 84 SER A O 1
ATOM 646 N N . PRO A 1 85 ? 1.899 16.220 3.835 1.00 94.81 85 PRO A N 1
ATOM 647 C CA . PRO A 1 85 ? 2.660 14.988 3.604 1.00 94.81 85 PRO A CA 1
ATOM 648 C C . PRO A 1 85 ? 3.122 14.308 4.900 1.00 94.81 85 PRO A C 1
ATOM 650 O O . PRO A 1 85 ? 2.985 13.102 5.048 1.00 94.81 85 PRO A O 1
ATOM 653 N N . GLN A 1 86 ? 3.558 15.096 5.888 1.00 95.12 86 GLN A N 1
ATOM 654 C CA . GLN A 1 86 ? 3.947 14.581 7.203 1.00 95.12 86 GLN A CA 1
ATOM 655 C C . GLN A 1 86 ? 2.768 13.936 7.952 1.00 95.12 86 GLN A C 1
ATOM 657 O O . GLN A 1 86 ? 2.937 12.917 8.611 1.00 95.12 86 GLN A O 1
ATOM 662 N N . GLN A 1 87 ? 1.564 14.509 7.859 1.00 95.31 87 GLN A N 1
ATOM 663 C CA . GLN A 1 87 ? 0.368 13.923 8.476 1.00 95.31 87 GLN A CA 1
ATOM 664 C C . GLN A 1 87 ? -0.038 12.616 7.788 1.00 95.31 87 GLN A C 1
ATOM 666 O O . GLN A 1 87 ? -0.477 11.689 8.462 1.00 95.31 87 GLN A O 1
ATOM 671 N N . GLN A 1 88 ? 0.122 12.530 6.465 1.00 96.25 88 GLN A N 1
ATOM 672 C CA . GLN A 1 88 ? -0.139 11.302 5.711 1.00 96.25 88 GLN A CA 1
ATOM 673 C C . GLN A 1 88 ? 0.864 10.197 6.066 1.00 96.25 88 GLN A C 1
ATOM 675 O O . GLN A 1 88 ? 0.454 9.060 6.273 1.00 96.25 88 GLN A O 1
ATOM 680 N N . GLU A 1 89 ? 2.148 10.533 6.214 1.00 96.00 89 GLU A N 1
ATOM 681 C CA . GLU A 1 89 ? 3.195 9.589 6.628 1.00 96.00 89 GLU A CA 1
ATOM 682 C C . GLU A 1 89 ? 2.936 9.028 8.036 1.00 96.00 89 GLU A C 1
ATOM 684 O O . GLU A 1 89 ? 2.998 7.816 8.247 1.00 96.00 89 GLU A O 1
ATOM 689 N N . VAL A 1 90 ? 2.566 9.892 8.992 1.00 97.19 90 VAL A N 1
ATOM 690 C CA . VAL A 1 90 ? 2.188 9.469 10.352 1.00 97.19 90 VAL A CA 1
ATOM 691 C C . VAL A 1 90 ? 0.953 8.565 10.322 1.00 97.19 90 VAL A C 1
ATOM 693 O O . VAL A 1 90 ? 0.961 7.503 10.943 1.00 97.19 90 VAL A O 1
ATOM 696 N N . LEU A 1 91 ? -0.084 8.939 9.564 1.00 97.12 91 LEU A N 1
ATOM 697 C CA . LEU A 1 91 ? -1.292 8.126 9.414 1.00 97.12 91 LEU A CA 1
ATOM 698 C C . LEU A 1 91 ? -0.974 6.743 8.827 1.00 97.12 91 LEU A C 1
ATOM 700 O O . LEU A 1 91 ? -1.438 5.733 9.354 1.00 97.12 91 LEU A O 1
ATOM 704 N N . LEU A 1 92 ? -0.166 6.686 7.767 1.00 97.31 92 LEU A N 1
ATOM 705 C CA . LEU A 1 92 ? 0.259 5.440 7.132 1.00 97.31 92 LEU A CA 1
ATOM 706 C C . LEU A 1 92 ? 1.028 4.542 8.110 1.00 97.31 92 LEU A C 1
ATOM 708 O O . LEU A 1 92 ? 0.737 3.348 8.223 1.00 97.31 92 LEU A O 1
ATOM 712 N N . SER A 1 93 ? 1.982 5.123 8.840 1.00 97.25 93 SER A N 1
ATOM 713 C CA . SER A 1 93 ? 2.766 4.422 9.858 1.00 97.25 93 SER A CA 1
ATOM 714 C C . SER A 1 93 ? 1.871 3.832 10.952 1.00 97.25 93 SER A C 1
ATOM 716 O O . SER A 1 93 ? 1.975 2.642 11.261 1.00 97.25 93 SER A O 1
ATOM 718 N N . ASP A 1 94 ? 0.938 4.623 11.488 1.00 98.06 94 ASP A N 1
ATOM 719 C CA . ASP A 1 94 ? 0.023 4.181 12.542 1.00 98.06 94 ASP A CA 1
ATOM 720 C C . ASP A 1 94 ? -0.910 3.059 12.068 1.00 98.06 94 ASP A C 1
ATOM 722 O O . ASP A 1 94 ? -1.101 2.069 12.780 1.00 98.06 94 ASP A O 1
ATOM 726 N N . LEU A 1 95 ? -1.459 3.161 10.851 1.00 97.81 95 LEU A N 1
ATOM 727 C CA . LEU A 1 95 ? -2.279 2.097 10.265 1.00 97.81 95 LEU A CA 1
ATOM 728 C C . LEU A 1 95 ? -1.475 0.800 10.118 1.00 97.81 95 LEU A C 1
ATOM 730 O O . LEU A 1 95 ? -1.954 -0.271 10.493 1.00 97.81 95 LEU A O 1
ATOM 734 N N . ASN A 1 96 ? -0.235 0.884 9.638 1.00 97.31 96 ASN A N 1
ATOM 735 C CA . ASN A 1 96 ? 0.640 -0.277 9.480 1.00 97.31 96 ASN A CA 1
ATOM 736 C C . ASN A 1 96 ? 1.060 -0.904 10.812 1.00 97.31 96 ASN A C 1
ATOM 738 O O . ASN A 1 96 ? 1.180 -2.131 10.906 1.00 97.31 96 ASN A O 1
ATOM 742 N N . GLN A 1 97 ? 1.248 -0.103 11.859 1.00 96.94 97 GLN A N 1
ATOM 743 C CA . GLN A 1 97 ? 1.458 -0.616 13.211 1.00 96.94 97 GLN A CA 1
ATOM 744 C C . GLN A 1 97 ? 0.196 -1.318 13.732 1.00 96.94 97 GLN A C 1
ATOM 746 O O . GLN A 1 97 ? 0.275 -2.404 14.313 1.00 96.94 97 GLN A O 1
ATOM 751 N N . LEU A 1 98 ? -0.978 -0.742 13.473 1.00 96.75 98 LEU A N 1
ATOM 752 C CA . LEU A 1 98 ? -2.260 -1.289 13.901 1.00 96.75 98 LEU A CA 1
ATOM 753 C C . LEU A 1 98 ? -2.567 -2.648 13.260 1.00 96.75 98 LEU A C 1
ATOM 755 O O . LEU A 1 98 ? -3.082 -3.541 13.935 1.00 96.75 98 LEU A O 1
ATOM 759 N N . LEU A 1 99 ? -2.175 -2.849 11.997 1.00 97.00 99 LEU A N 1
ATOM 760 C CA . LEU A 1 99 ? -2.276 -4.147 11.322 1.00 97.00 99 LEU A CA 1
ATOM 761 C C . LEU A 1 99 ? -1.546 -5.274 12.066 1.00 97.00 99 LEU A C 1
ATOM 763 O O . LEU A 1 99 ? -1.933 -6.437 11.945 1.00 97.00 99 LEU A O 1
ATOM 767 N N . GLN A 1 100 ? -0.512 -4.942 12.838 1.00 95.62 100 GLN A N 1
ATOM 768 C CA . GLN A 1 100 ? 0.385 -5.903 13.482 1.00 95.62 100 GLN A CA 1
ATOM 769 C C . GLN A 1 100 ? 0.127 -6.070 14.989 1.00 95.62 100 GLN A C 1
ATOM 771 O O . GLN A 1 100 ? 0.602 -7.037 15.582 1.00 95.62 100 GLN A O 1
ATOM 776 N N . ALA A 1 101 ? -0.623 -5.159 15.619 1.00 91.44 101 ALA A N 1
ATOM 777 C CA . ALA A 1 101 ? -0.760 -5.085 17.077 1.00 91.44 101 ALA A CA 1
ATOM 778 C C . ALA A 1 101 ? -1.583 -6.232 17.701 1.00 91.44 101 ALA A C 1
ATOM 780 O O . ALA A 1 101 ? -1.355 -6.627 18.845 1.00 91.44 101 ALA A O 1
ATOM 781 N N . GLY A 1 102 ? -2.555 -6.765 16.966 1.00 94.19 102 GLY A N 1
ATOM 782 C CA . GLY A 1 102 ? -3.509 -7.764 17.446 1.00 94.19 102 GLY A CA 1
ATOM 783 C C . GLY A 1 102 ? -4.772 -7.747 16.595 1.00 94.19 102 GLY A C 1
ATOM 784 O O . GLY A 1 102 ? -4.914 -6.890 15.728 1.00 94.19 102 GLY A O 1
ATOM 785 N N . SER A 1 103 ? -5.693 -8.691 16.802 1.00 96.44 103 SER A N 1
ATOM 786 C CA . SER A 1 103 ? -6.922 -8.723 15.996 1.00 96.44 103 SER A CA 1
ATOM 787 C C . SER A 1 103 ? -7.776 -7.489 16.271 1.00 96.44 103 SER A C 1
ATOM 789 O O . SER A 1 103 ? -8.117 -7.207 17.421 1.00 96.44 103 SER A O 1
ATOM 791 N N . LEU A 1 104 ? -8.131 -6.766 15.209 1.00 97.38 104 LEU A N 1
ATOM 792 C CA . LEU A 1 104 ? -9.043 -5.626 15.294 1.00 97.38 104 LEU A CA 1
ATOM 793 C C . LEU A 1 104 ? -10.497 -6.072 15.449 1.00 97.38 104 LEU A C 1
ATOM 795 O O . LEU A 1 104 ? -11.316 -5.294 15.949 1.00 97.38 104 LEU A O 1
ATOM 799 N N . TYR A 1 105 ? -10.799 -7.304 15.024 1.00 97.81 105 TYR A N 1
ATOM 800 C CA . TYR A 1 105 ? -12.149 -7.835 14.961 1.00 97.81 105 TYR A CA 1
ATOM 801 C C . TYR A 1 105 ? -12.760 -7.994 16.348 1.00 97.81 105 TYR A C 1
ATOM 803 O O . TYR A 1 105 ? -12.248 -8.691 17.222 1.00 97.81 105 TYR A O 1
ATOM 811 N N . ASP A 1 106 ? -13.928 -7.392 16.489 1.00 97.25 106 ASP A N 1
ATOM 812 C CA . ASP A 1 106 ? -14.884 -7.661 17.541 1.00 97.25 106 ASP A CA 1
ATOM 813 C C . ASP A 1 106 ? -16.277 -7.595 16.905 1.00 97.25 106 ASP A C 1
ATOM 815 O O . ASP A 1 106 ? -16.563 -6.692 16.112 1.00 97.25 106 ASP A O 1
ATOM 819 N N . ALA A 1 107 ? -17.140 -8.557 17.232 1.00 96.44 107 ALA A N 1
ATOM 820 C CA . ALA A 1 107 ? -18.436 -8.695 16.573 1.00 96.44 107 ALA A CA 1
ATOM 821 C C . ALA A 1 107 ? -19.3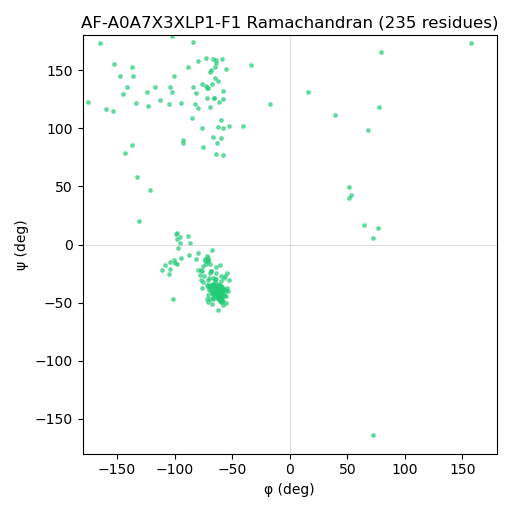42 -7.473 16.790 1.00 96.44 107 ALA A C 1
ATOM 823 O O . ALA A 1 107 ? -20.102 -7.111 15.898 1.00 96.44 107 ALA A O 1
ATOM 824 N N . GLN A 1 108 ? -19.263 -6.813 17.952 1.00 95.50 108 GLN A N 1
ATOM 825 C CA . GLN A 1 108 ? -20.049 -5.604 18.215 1.00 95.50 108 GLN A CA 1
ATOM 826 C C . GLN A 1 108 ? -19.454 -4.396 17.495 1.00 95.50 108 GLN A C 1
ATOM 828 O O . GLN A 1 108 ? -20.189 -3.553 16.984 1.00 95.50 108 GLN A O 1
ATOM 833 N N . ARG A 1 109 ? -18.123 -4.321 17.426 1.00 95.38 109 ARG A N 1
ATOM 834 C CA . ARG A 1 109 ? -17.407 -3.232 16.757 1.00 95.38 109 ARG A CA 1
ATOM 835 C C . ARG A 1 109 ? -17.681 -3.165 15.258 1.00 95.38 109 ARG A C 1
ATOM 837 O O . ARG A 1 109 ? -17.826 -2.066 14.731 1.00 95.38 109 ARG A O 1
ATOM 844 N N . PHE A 1 110 ? -17.758 -4.321 14.604 1.00 97.00 110 PHE A N 1
ATOM 845 C CA . PHE A 1 110 ? -17.978 -4.441 13.160 1.00 97.00 110 PHE A CA 1
ATOM 846 C C . PHE A 1 110 ? -19.440 -4.731 12.785 1.00 97.00 110 PHE A C 1
ATOM 848 O O . PHE A 1 110 ? -19.731 -4.966 11.620 1.00 97.00 110 PHE A O 1
ATOM 855 N N . ALA A 1 111 ? -20.381 -4.668 13.734 1.00 94.19 111 ALA A N 1
ATOM 856 C CA . ALA A 1 111 ? -21.783 -5.038 13.505 1.00 94.19 111 ALA A CA 1
ATOM 857 C C . ALA A 1 111 ? -22.495 -4.219 12.410 1.00 94.19 111 ALA A C 1
ATOM 859 O O . ALA A 1 111 ? -23.457 -4.698 11.818 1.00 94.19 111 ALA A O 1
ATOM 860 N N . SER A 1 112 ? -22.057 -2.979 12.169 1.00 91.00 112 SER A N 1
ATOM 861 C CA . SER A 1 112 ? -22.617 -2.091 11.140 1.00 91.00 112 SER A CA 1
ATOM 862 C C . SER A 1 112 ? -21.815 -2.078 9.837 1.00 91.00 112 SER A C 1
ATOM 864 O O . SER A 1 112 ? -22.102 -1.251 8.975 1.00 91.00 112 SER A O 1
ATOM 866 N N . ILE A 1 113 ? -20.780 -2.913 9.724 1.00 95.50 113 ILE A N 1
ATOM 867 C CA . ILE A 1 113 ? -19.903 -2.982 8.556 1.00 95.50 113 ILE A CA 1
ATOM 868 C C . ILE A 1 113 ? -20.297 -4.203 7.731 1.00 95.50 113 ILE A C 1
ATOM 870 O O . ILE A 1 113 ? -20.448 -5.303 8.262 1.00 95.50 113 ILE A O 1
ATOM 874 N N . GLU A 1 114 ? -20.468 -4.007 6.428 1.00 95.06 114 GLU A N 1
ATOM 875 C CA . GLU A 1 114 ? -20.669 -5.106 5.492 1.00 95.06 114 GLU A CA 1
ATOM 876 C C . GLU A 1 114 ? -19.320 -5.786 5.235 1.00 95.06 114 GLU A C 1
ATOM 878 O O . GLU A 1 114 ? -18.478 -5.269 4.508 1.00 95.06 114 GLU A O 1
ATOM 883 N N . LEU A 1 115 ? -19.090 -6.920 5.898 1.00 96.75 115 LEU A N 1
ATOM 884 C CA . LEU A 1 115 ? -17.828 -7.652 5.800 1.00 96.75 115 LEU A CA 1
ATOM 885 C C . LEU A 1 115 ? -17.794 -8.516 4.539 1.00 96.75 115 LEU A C 1
ATOM 887 O O . LEU A 1 115 ? -18.705 -9.320 4.313 1.00 96.75 115 LEU A O 1
ATOM 891 N N . SER A 1 116 ? -16.711 -8.421 3.769 1.00 95.44 116 SER A N 1
ATOM 892 C CA . SER A 1 116 ? -16.524 -9.221 2.556 1.00 95.44 116 SER A CA 1
ATOM 893 C C . SER A 1 116 ? -16.431 -10.725 2.857 1.00 95.44 116 SER A C 1
ATOM 895 O O . SER A 1 116 ? -16.096 -11.143 3.970 1.00 95.44 116 SER A O 1
ATOM 897 N N . GLU A 1 117 ? -16.687 -11.570 1.851 1.00 93.94 117 GLU A N 1
ATOM 898 C CA . GLU A 1 117 ? -16.544 -13.029 1.989 1.00 93.94 117 GLU A CA 1
ATOM 899 C C . GLU A 1 117 ? -15.134 -13.418 2.459 1.00 93.94 117 GLU A C 1
ATOM 901 O O . GLU A 1 117 ? -14.975 -14.265 3.339 1.00 93.94 117 GLU A O 1
ATOM 906 N N . GLN A 1 118 ? -14.106 -12.746 1.932 1.00 92.56 118 GLN A N 1
ATOM 907 C CA . GLN A 1 118 ? -12.719 -12.962 2.335 1.00 92.56 118 GLN A CA 1
ATOM 908 C C . GLN A 1 118 ? -12.501 -12.640 3.820 1.00 92.56 118 GLN A C 1
ATOM 910 O O . GLN A 1 118 ? -11.857 -13.419 4.529 1.00 92.56 118 GLN A O 1
ATOM 915 N N . THR A 1 119 ? -13.047 -11.522 4.309 1.00 96.50 119 THR A N 1
ATOM 916 C CA . THR A 1 119 ? -12.958 -11.147 5.726 1.00 96.50 119 THR A CA 1
ATOM 917 C C . THR A 1 119 ? -13.635 -12.185 6.613 1.00 96.50 119 THR A C 1
ATOM 919 O O . THR A 1 119 ? -13.070 -12.592 7.626 1.00 96.50 119 THR A O 1
ATOM 922 N N . GLN A 1 120 ? -14.814 -12.672 6.219 1.00 97.12 120 GLN A N 1
ATOM 923 C CA . GLN A 1 120 ? -15.550 -13.691 6.973 1.00 97.12 120 GLN A CA 1
ATOM 924 C C . GLN A 1 120 ? -14.773 -15.012 7.077 1.00 97.12 120 GLN A C 1
ATOM 926 O O . GLN A 1 120 ? -14.724 -15.609 8.156 1.00 97.12 120 GLN A O 1
ATOM 931 N N . VAL A 1 121 ? -14.110 -15.439 5.996 1.00 96.75 121 VAL A N 1
ATOM 932 C CA . VAL A 1 121 ? -13.224 -16.616 6.007 1.00 96.75 121 VAL A CA 1
ATOM 933 C C . VAL A 1 121 ? -12.067 -16.420 6.992 1.00 96.75 121 VAL A C 1
ATOM 935 O O . VAL A 1 121 ? -11.846 -17.268 7.854 1.00 96.75 121 VAL A O 1
ATOM 938 N N . LEU A 1 122 ? -11.377 -15.277 6.938 1.00 96.31 122 LEU A N 1
ATOM 939 C CA . LEU A 1 122 ? -10.248 -14.983 7.831 1.00 96.31 122 LEU A CA 1
ATOM 940 C C . LEU A 1 122 ? -10.671 -14.856 9.305 1.00 96.31 122 LEU A C 1
ATOM 942 O O . LEU A 1 122 ? -9.928 -15.253 10.203 1.00 96.31 122 LEU A O 1
ATOM 946 N N . ILE A 1 123 ? -11.874 -14.343 9.581 1.00 97.81 123 ILE A N 1
ATOM 947 C CA . ILE A 1 123 ? -12.445 -14.332 10.935 1.00 97.81 123 ILE A CA 1
ATOM 948 C C . ILE A 1 123 ? -12.628 -15.764 11.449 1.00 97.81 123 ILE A C 1
ATOM 950 O O . ILE A 1 123 ? -12.291 -16.042 12.603 1.00 97.81 123 ILE A O 1
ATOM 954 N N . ALA A 1 124 ? -13.134 -16.673 10.610 1.00 97.12 124 ALA A N 1
ATOM 955 C CA . ALA A 1 124 ? -13.340 -18.072 10.982 1.00 97.12 124 ALA A CA 1
ATOM 956 C C . ALA A 1 124 ? -12.017 -18.804 11.277 1.00 97.12 124 ALA A C 1
ATOM 958 O O . ALA A 1 124 ? -11.976 -19.658 12.164 1.00 97.12 124 ALA A O 1
ATOM 959 N N . GLU A 1 125 ? -10.931 -18.434 10.593 1.00 96.12 125 GLU A N 1
ATOM 960 C CA . GLU A 1 125 ? -9.574 -18.933 10.869 1.00 96.12 125 GLU A CA 1
ATOM 961 C C . GLU A 1 125 ? -9.004 -18.422 12.204 1.00 96.12 125 GLU A C 1
ATOM 963 O O . GLU A 1 125 ? -8.150 -19.074 12.808 1.00 96.12 125 GLU A O 1
ATOM 968 N N . ASN A 1 126 ? -9.494 -17.278 12.695 1.00 95.56 126 ASN A N 1
ATOM 969 C CA . ASN A 1 126 ? -9.128 -16.670 13.977 1.00 95.56 126 ASN A CA 1
ATOM 970 C C . ASN A 1 126 ? -7.601 -16.516 14.202 1.00 95.56 126 ASN A C 1
ATOM 972 O O . ASN A 1 126 ? -7.087 -16.907 15.265 1.00 95.56 126 ASN A O 1
ATOM 976 N N . PRO A 1 127 ? -6.852 -15.947 13.236 1.00 96.19 127 PRO A N 1
ATOM 977 C CA . PRO A 1 127 ? -5.408 -15.799 13.338 1.00 96.19 127 PRO A CA 1
ATOM 978 C C . PRO A 1 127 ? -5.021 -14.897 14.514 1.00 96.19 127 PRO A C 1
ATOM 980 O O . PRO A 1 127 ? -5.669 -13.889 14.803 1.00 96.19 127 PRO A O 1
ATOM 983 N N . LYS A 1 128 ? -3.940 -15.266 15.209 1.00 93.44 128 LYS A N 1
ATOM 984 C CA . LYS A 1 128 ? -3.461 -14.556 16.410 1.00 93.44 128 LYS A CA 1
ATOM 985 C C . LYS A 1 128 ? -2.178 -13.763 16.197 1.00 93.44 128 LYS A C 1
ATOM 987 O O . LYS A 1 128 ? -1.868 -12.906 17.016 1.00 93.44 128 LYS A O 1
ATOM 992 N N . SER A 1 129 ? -1.439 -14.050 15.132 1.00 92.75 129 SER A N 1
ATOM 993 C CA . SER A 1 129 ? -0.180 -13.390 14.788 1.00 92.75 129 SER A CA 1
ATOM 994 C C . SER A 1 129 ? 0.202 -13.687 13.335 1.00 92.75 129 SER A C 1
ATOM 996 O O . SER A 1 129 ? -0.443 -14.498 12.664 1.00 92.75 129 SER A O 1
ATOM 998 N N . GLY A 1 130 ? 1.261 -13.032 12.857 1.00 92.25 130 GLY A N 1
ATOM 999 C CA . GLY A 1 130 ? 1.838 -13.274 11.536 1.00 92.25 130 GLY A CA 1
ATOM 1000 C C . GLY A 1 130 ? 0.987 -12.746 10.381 1.00 92.25 130 GLY A C 1
ATOM 1001 O O . GLY A 1 130 ? 0.083 -11.932 10.560 1.00 92.25 130 GLY A O 1
ATOM 1002 N N . GLU A 1 131 ? 1.289 -13.221 9.177 1.00 93.12 131 GLU A N 1
ATOM 1003 C CA . GLU A 1 131 ? 0.703 -12.724 7.926 1.00 93.12 131 GLU A CA 1
ATOM 1004 C C . GLU A 1 131 ? -0.822 -12.858 7.876 1.00 93.12 131 GLU A C 1
ATOM 1006 O O . GLU A 1 131 ? -1.505 -11.935 7.442 1.00 93.12 131 GLU A O 1
ATOM 1011 N N . ALA A 1 132 ? -1.378 -13.966 8.372 1.00 92.56 132 ALA A N 1
ATOM 1012 C CA . ALA A 1 132 ? -2.826 -14.171 8.402 1.00 92.56 132 ALA A CA 1
ATOM 1013 C C . ALA A 1 132 ? -3.544 -13.127 9.276 1.00 92.56 132 ALA A C 1
ATOM 1015 O O . ALA A 1 132 ? -4.618 -12.653 8.907 1.00 92.56 132 ALA A O 1
ATOM 1016 N N . LEU A 1 133 ? -2.932 -12.715 10.396 1.00 96.00 133 LEU A N 1
ATOM 1017 C CA . LEU A 1 133 ? -3.466 -11.639 11.233 1.00 96.00 133 LEU A CA 1
ATOM 1018 C C . LEU A 1 133 ? -3.430 -10.297 10.494 1.00 96.00 133 LEU A C 1
ATOM 1020 O O . LEU A 1 133 ? -4.426 -9.577 10.497 1.00 96.00 133 LEU A O 1
ATOM 1024 N N . ILE A 1 134 ? -2.306 -9.983 9.845 1.00 96.25 134 ILE A N 1
ATOM 1025 C CA . ILE A 1 134 ? -2.147 -8.743 9.071 1.00 96.25 134 ILE A CA 1
ATOM 1026 C C . ILE A 1 134 ? -3.197 -8.689 7.956 1.00 96.25 134 ILE A C 1
ATOM 1028 O O . ILE A 1 134 ? -3.875 -7.675 7.805 1.00 96.25 134 ILE A O 1
ATOM 1032 N N . ARG A 1 135 ? -3.401 -9.797 7.228 1.00 94.69 135 ARG A N 1
ATOM 1033 C CA . ARG A 1 135 ? -4.430 -9.907 6.182 1.00 94.69 135 ARG A CA 1
ATOM 1034 C C . ARG A 1 135 ? -5.831 -9.686 6.740 1.00 94.69 135 ARG A C 1
ATOM 1036 O O . ARG A 1 135 ? -6.576 -8.900 6.165 1.00 94.69 135 ARG A O 1
ATOM 1043 N N . LEU A 1 136 ? -6.172 -10.322 7.864 1.00 96.69 136 LEU A N 1
ATOM 1044 C CA . LEU A 1 136 ? -7.464 -10.118 8.521 1.00 96.69 136 LEU A CA 1
ATOM 1045 C C . LEU A 1 136 ? -7.673 -8.644 8.886 1.00 96.69 136 LEU A C 1
ATOM 1047 O O . LEU A 1 136 ? -8.681 -8.051 8.514 1.00 96.69 136 LEU A O 1
ATOM 1051 N N . ASN A 1 137 ? -6.711 -8.044 9.584 1.00 97.81 137 ASN A N 1
ATOM 1052 C CA . ASN A 1 137 ? -6.797 -6.654 10.021 1.00 97.81 137 ASN A CA 1
ATOM 1053 C C . ASN A 1 137 ? -6.910 -5.686 8.847 1.00 97.81 137 ASN A C 1
ATOM 1055 O O . ASN A 1 137 ? -7.681 -4.730 8.907 1.00 97.81 137 ASN A O 1
ATOM 1059 N N . ARG A 1 138 ? -6.190 -5.958 7.760 1.00 96.69 138 ARG A N 1
ATOM 1060 C CA . ARG A 1 138 ? -6.254 -5.140 6.560 1.00 96.69 138 ARG A CA 1
ATOM 1061 C C . ARG A 1 138 ? -7.615 -5.231 5.884 1.00 96.69 138 ARG A C 1
ATOM 1063 O O . ARG A 1 138 ? -8.187 -4.194 5.567 1.00 96.69 138 ARG A O 1
ATOM 1070 N N . CYS A 1 139 ? -8.145 -6.440 5.706 1.00 96.12 139 CYS A N 1
ATOM 1071 C CA . CYS A 1 139 ? -9.481 -6.640 5.150 1.00 96.12 139 CYS A CA 1
ATOM 1072 C C . CYS A 1 139 ? -10.552 -5.932 5.997 1.00 96.12 139 CYS A C 1
ATOM 1074 O O . CYS A 1 139 ? -11.403 -5.248 5.447 1.00 96.12 139 CYS A O 1
ATOM 1076 N N . LEU A 1 140 ? -10.448 -5.989 7.329 1.00 97.75 140 LEU A N 1
ATOM 1077 C CA . LEU A 1 140 ? -11.354 -5.270 8.232 1.00 97.75 140 LEU A CA 1
ATOM 1078 C C . LEU A 1 140 ? -11.294 -3.746 8.061 1.00 97.75 140 LEU A C 1
ATOM 1080 O O . LEU A 1 140 ? -12.332 -3.090 8.094 1.00 97.75 140 LEU A O 1
ATOM 1084 N N . LEU A 1 141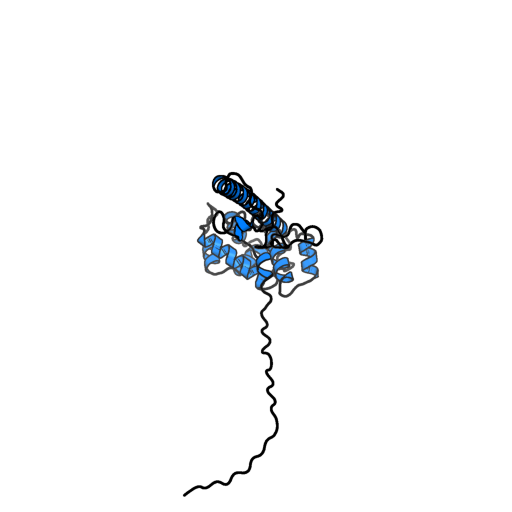 ? -10.097 -3.172 7.903 1.00 97.69 141 LEU A N 1
ATOM 1085 C CA . LEU A 1 141 ? -9.947 -1.734 7.671 1.00 97.69 141 LEU A CA 1
ATOM 1086 C C . LEU A 1 141 ? -10.503 -1.316 6.307 1.00 97.69 141 LEU A C 1
ATOM 1088 O O . LEU A 1 141 ? -11.187 -0.301 6.229 1.00 97.69 141 LEU A O 1
ATOM 1092 N N . VAL A 1 142 ? -10.253 -2.102 5.258 1.00 96.69 142 VAL A N 1
ATOM 1093 C CA . VAL A 1 142 ? -10.787 -1.838 3.914 1.00 96.69 142 VAL A CA 1
ATOM 1094 C C . VAL A 1 142 ? -12.313 -1.953 3.900 1.00 96.69 142 VAL A C 1
ATOM 1096 O O . VAL A 1 142 ? -12.969 -1.050 3.399 1.00 96.69 142 VAL A O 1
ATOM 1099 N N . ASP A 1 143 ? -12.897 -2.979 4.525 1.00 96.12 143 ASP A N 1
ATOM 1100 C CA . ASP A 1 143 ? -14.358 -3.120 4.629 1.00 96.12 143 ASP A CA 1
ATOM 1101 C C . ASP A 1 143 ? -14.991 -1.938 5.399 1.00 96.12 143 ASP A C 1
ATOM 1103 O O . ASP A 1 143 ? -16.092 -1.491 5.078 1.00 96.12 143 ASP A O 1
ATOM 1107 N N . ALA A 1 144 ? -14.296 -1.393 6.408 1.00 96.62 144 ALA A N 1
ATOM 1108 C CA . ALA A 1 144 ? -14.765 -0.233 7.172 1.00 96.62 144 ALA A CA 1
ATOM 1109 C C . ALA A 1 144 ? -14.596 1.109 6.429 1.00 96.62 144 ALA A C 1
ATOM 1111 O O . ALA A 1 144 ? -15.394 2.031 6.636 1.00 96.62 144 ALA A O 1
ATOM 1112 N N . TYR A 1 145 ? -13.579 1.226 5.570 1.00 96.56 145 TYR A N 1
ATOM 1113 C CA . TYR A 1 145 ? -13.216 2.451 4.847 1.00 96.56 145 TYR A CA 1
ATOM 1114 C C . TYR A 1 145 ? -12.976 2.193 3.342 1.00 96.56 145 TYR A C 1
ATOM 1116 O O . TYR A 1 145 ? -11.897 2.491 2.824 1.00 96.56 145 TYR A O 1
ATOM 1124 N N . PRO A 1 146 ? -13.971 1.655 2.609 1.00 94.06 146 PRO A N 1
ATOM 1125 C CA . PRO A 1 146 ? -13.768 1.102 1.264 1.00 94.06 146 PRO A CA 1
ATOM 1126 C C . PRO A 1 146 ? -13.501 2.153 0.180 1.00 94.06 146 PRO A C 1
ATOM 1128 O O . PRO A 1 146 ? -13.117 1.806 -0.931 1.00 94.06 146 PRO A O 1
ATOM 1131 N N . HIS A 1 147 ? -13.733 3.435 0.469 1.00 92.00 147 HIS A N 1
ATOM 1132 C CA . HIS A 1 147 ? -13.447 4.533 -0.461 1.00 92.00 147 HIS A CA 1
ATOM 1133 C C . HIS A 1 147 ? -12.140 5.254 -0.134 1.00 92.00 147 HIS A C 1
ATOM 1135 O O . HIS A 1 147 ? -11.653 6.044 -0.934 1.00 92.00 147 HIS A O 1
ATOM 1141 N N . GLU A 1 148 ? -11.586 5.005 1.049 1.00 95.06 148 GLU A N 1
ATOM 1142 C CA . GLU A 1 148 ? -10.387 5.668 1.540 1.00 95.06 148 GLU A CA 1
ATOM 1143 C C . GLU A 1 148 ? -9.162 4.757 1.480 1.00 95.06 148 GLU A C 1
ATOM 1145 O O . GLU A 1 148 ? -8.043 5.261 1.416 1.00 95.06 148 GLU A O 1
ATOM 1150 N N . LEU A 1 149 ? -9.363 3.435 1.510 1.00 94.75 149 LEU A N 1
ATOM 1151 C CA . LEU A 1 149 ? -8.301 2.436 1.552 1.00 94.75 149 LEU A CA 1
ATOM 1152 C C . LEU A 1 149 ? -8.416 1.446 0.391 1.00 94.75 149 LEU A C 1
ATOM 1154 O O . LEU A 1 149 ? -9.467 0.854 0.167 1.00 94.75 149 LEU A O 1
ATOM 1158 N N . ALA A 1 150 ? -7.304 1.219 -0.309 1.00 90.25 150 ALA A N 1
ATOM 1159 C CA . ALA A 1 150 ? -7.201 0.214 -1.361 1.00 90.25 150 ALA A CA 1
ATOM 1160 C C . ALA A 1 150 ? -7.089 -1.213 -0.801 1.00 90.25 150 ALA A C 1
ATOM 1162 O O . ALA A 1 150 ? -6.325 -1.503 0.136 1.00 90.25 150 ALA A O 1
ATOM 1163 N N . SER A 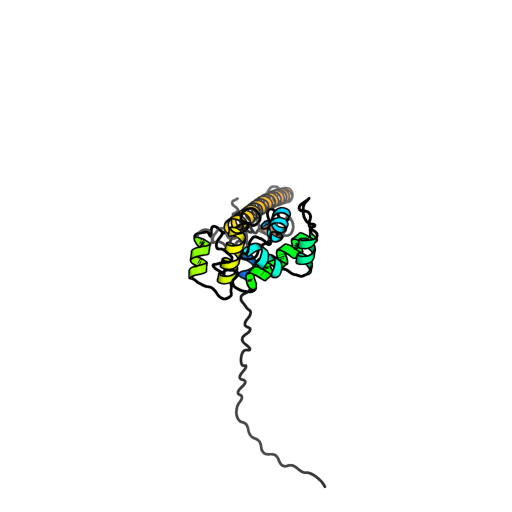1 151 ? -7.814 -2.130 -1.439 1.00 83.56 151 SER A N 1
ATOM 1164 C CA . SER A 1 151 ? -7.681 -3.567 -1.219 1.00 83.56 151 SER A CA 1
ATOM 1165 C C . SER A 1 151 ? -6.317 -4.088 -1.690 1.00 83.56 151 SER A C 1
ATOM 1167 O O . SER A 1 151 ? -5.650 -3.489 -2.535 1.00 83.56 151 SER A O 1
ATOM 1169 N N . LEU A 1 152 ? -5.907 -5.257 -1.180 1.00 77.25 152 LEU A N 1
ATOM 1170 C CA . LEU A 1 152 ? -4.670 -5.913 -1.630 1.00 77.25 152 LEU A CA 1
ATOM 1171 C C . LEU A 1 152 ? -4.702 -6.241 -3.128 1.00 77.25 152 LEU A C 1
ATOM 1173 O O . LEU A 1 152 ? -3.679 -6.131 -3.792 1.00 77.25 152 LEU A O 1
ATOM 1177 N N . SER A 1 153 ? -5.862 -6.618 -3.675 1.00 69.44 153 SER A N 1
ATOM 1178 C CA . SER A 1 153 ? -6.010 -6.868 -5.113 1.00 69.44 153 SER A CA 1
ATOM 1179 C C . SER A 1 153 ? -5.815 -5.603 -5.945 1.00 69.44 153 SER A C 1
ATOM 1181 O O . SER A 1 153 ? -5.211 -5.661 -7.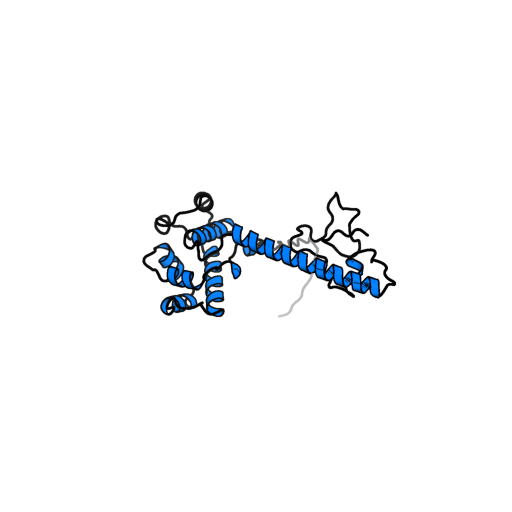014 1.00 69.44 153 SER A O 1
ATOM 1183 N N . GLU A 1 154 ? -6.291 -4.457 -5.457 1.00 60.53 154 GLU A N 1
ATOM 1184 C CA . GLU A 1 154 ? -6.129 -3.174 -6.146 1.00 60.53 154 GLU A CA 1
ATOM 1185 C C . GLU A 1 154 ? -4.676 -2.699 -6.090 1.00 60.53 154 GLU A C 1
ATOM 1187 O O . GLU A 1 154 ? -4.131 -2.332 -7.130 1.00 60.53 154 GLU A O 1
ATOM 1192 N N . GLN A 1 155 ? -4.003 -2.808 -4.942 1.00 57.94 155 GLN A N 1
ATOM 1193 C CA . GLN A 1 155 ? -2.569 -2.512 -4.848 1.00 57.94 155 GLN A CA 1
ATOM 1194 C C . GLN A 1 155 ? -1.722 -3.424 -5.733 1.00 57.94 155 GLN A C 1
ATOM 1196 O O . GLN A 1 155 ? -0.885 -2.936 -6.482 1.00 57.94 155 GLN A O 1
ATOM 1201 N N . GLN A 1 156 ? -1.972 -4.737 -5.720 1.00 64.62 156 GLN A N 1
ATOM 1202 C CA . GLN A 1 156 ? -1.258 -5.672 -6.594 1.00 64.62 156 GLN A CA 1
ATOM 1203 C C . GLN A 1 156 ? -1.479 -5.333 -8.072 1.00 64.62 156 GLN A C 1
ATOM 1205 O O . GLN A 1 156 ? -0.558 -5.453 -8.878 1.00 64.62 156 GLN A O 1
ATOM 1210 N N . SER A 1 157 ? -2.674 -4.863 -8.442 1.00 61.75 157 SER A N 1
ATOM 1211 C CA . SER A 1 157 ? -2.945 -4.403 -9.806 1.00 61.75 157 SER A CA 1
ATOM 1212 C C . SER A 1 157 ? -2.213 -3.099 -10.154 1.00 61.75 157 SER A C 1
ATOM 1214 O O . SER A 1 157 ? -1.726 -2.953 -11.279 1.00 61.75 157 SER A O 1
ATOM 1216 N N . ALA A 1 158 ? -2.078 -2.176 -9.198 1.00 63.28 158 ALA A N 1
ATOM 1217 C CA . ALA A 1 158 ? -1.373 -0.910 -9.368 1.00 63.28 158 ALA A CA 1
ATOM 1218 C C . ALA A 1 158 ? 0.149 -1.114 -9.450 1.00 63.28 158 ALA A C 1
ATOM 1220 O O . ALA A 1 158 ? 0.784 -0.620 -10.383 1.00 63.28 158 ALA A O 1
ATOM 1221 N N . GLU A 1 159 ? 0.726 -1.913 -8.549 1.00 65.81 159 GLU A N 1
ATOM 1222 C CA . GLU A 1 159 ? 2.138 -2.306 -8.565 1.00 65.81 159 GLU A CA 1
ATOM 1223 C C . GLU A 1 159 ? 2.489 -3.069 -9.844 1.00 65.81 159 GLU A C 1
ATOM 1225 O O . GLU A 1 159 ? 3.475 -2.738 -10.506 1.00 65.81 159 GLU A O 1
ATOM 1230 N N . ALA A 1 160 ? 1.659 -4.036 -10.256 1.00 69.50 160 ALA A N 1
ATOM 1231 C CA . ALA A 1 160 ? 1.850 -4.743 -11.520 1.00 69.50 160 ALA A CA 1
ATOM 1232 C C . ALA A 1 160 ? 1.799 -3.779 -12.715 1.00 69.50 160 ALA A C 1
ATOM 1234 O O . ALA A 1 160 ? 2.640 -3.859 -13.609 1.00 69.50 160 ALA A O 1
ATOM 1235 N N . SER A 1 161 ? 0.869 -2.819 -12.716 1.00 79.38 161 SER A N 1
ATOM 1236 C CA . SER A 1 161 ? 0.776 -1.800 -13.770 1.00 79.38 161 SER A CA 1
ATOM 1237 C C . SER A 1 161 ? 2.015 -0.898 -13.814 1.00 79.38 161 SER A C 1
ATOM 1239 O O . SER A 1 161 ? 2.545 -0.626 -14.894 1.00 79.38 161 SER A O 1
ATOM 1241 N N . LYS A 1 162 ? 2.529 -0.484 -12.650 1.00 83.62 162 LYS A N 1
ATOM 1242 C CA . LYS A 1 162 ? 3.762 0.308 -12.516 1.00 83.62 162 LYS A CA 1
ATOM 1243 C C . LYS A 1 162 ? 4.994 -0.479 -12.962 1.00 83.62 162 LYS A C 1
ATOM 1245 O O . LYS A 1 162 ? 5.847 0.057 -13.674 1.00 83.62 162 LYS A O 1
ATOM 1250 N N . GLY A 1 163 ? 5.066 -1.760 -12.605 1.00 86.62 163 GLY A N 1
ATOM 1251 C CA . GLY A 1 163 ? 6.103 -2.677 -13.066 1.00 86.62 163 GLY A CA 1
ATOM 1252 C C . GLY A 1 163 ? 6.093 -2.823 -14.589 1.00 86.62 163 GLY A C 1
ATOM 1253 O O . GLY A 1 163 ? 7.137 -2.677 -15.219 1.00 86.62 163 GLY A O 1
ATOM 1254 N N . ILE A 1 164 ? 4.917 -3.005 -15.198 1.00 89.12 164 ILE A N 1
ATOM 1255 C CA . ILE A 1 164 ? 4.769 -3.095 -16.659 1.00 89.12 164 ILE A CA 1
ATOM 1256 C C . ILE A 1 164 ? 5.226 -1.801 -17.348 1.00 89.12 164 ILE A C 1
ATOM 1258 O O . ILE A 1 164 ? 5.937 -1.869 -18.353 1.00 89.12 164 ILE A O 1
ATOM 1262 N N . GLU A 1 165 ? 4.855 -0.620 -16.836 1.00 93.06 165 GLU A N 1
ATOM 1263 C CA . GLU A 1 165 ? 5.334 0.650 -17.410 1.00 93.06 165 GLU A CA 1
ATOM 1264 C C . GLU A 1 165 ? 6.853 0.794 -17.264 1.00 93.06 165 GLU A C 1
ATOM 1266 O O . GLU A 1 165 ? 7.518 1.258 -18.188 1.00 93.06 165 GLU A O 1
ATOM 1271 N N . THR A 1 166 ? 7.422 0.320 -16.156 1.00 93.75 166 THR A N 1
ATOM 1272 C CA . THR A 1 166 ? 8.878 0.299 -15.968 1.00 93.75 166 THR A CA 1
ATOM 1273 C C . THR A 1 166 ? 9.549 -0.607 -17.001 1.00 93.75 166 THR A C 1
ATOM 1275 O O . THR A 1 166 ? 10.503 -0.182 -17.649 1.00 93.75 166 THR A O 1
ATOM 1278 N N . CYS A 1 167 ? 9.019 -1.810 -17.253 1.00 93.00 167 CYS A N 1
ATOM 1279 C CA . CYS A 1 167 ? 9.544 -2.681 -18.311 1.00 93.00 167 CYS A CA 1
ATOM 1280 C C . CYS A 1 167 ? 9.421 -2.029 -19.698 1.00 93.00 167 CYS A C 1
ATOM 1282 O O . CYS A 1 167 ? 10.324 -2.131 -20.530 1.00 93.00 167 CYS A O 1
ATOM 1284 N N . ARG A 1 168 ? 8.326 -1.301 -19.951 1.00 94.44 168 ARG A N 1
ATOM 1285 C CA . ARG A 1 168 ? 8.136 -0.540 -21.192 1.00 94.44 168 ARG A CA 1
ATOM 1286 C C . ARG A 1 168 ? 9.184 0.560 -21.350 1.00 94.44 168 ARG A C 1
ATOM 1288 O O . ARG A 1 168 ? 9.698 0.737 -22.453 1.00 94.44 168 ARG A O 1
ATOM 1295 N N . GLU A 1 169 ? 9.515 1.283 -20.285 1.00 96.56 169 GLU A N 1
ATOM 1296 C CA . GLU A 1 169 ? 10.568 2.298 -20.334 1.00 96.56 169 GLU A CA 1
ATOM 1297 C C . GLU A 1 169 ? 11.955 1.679 -20.511 1.00 96.56 169 GLU A C 1
ATOM 1299 O O . GLU A 1 169 ? 12.739 2.168 -21.324 1.00 96.56 169 GLU A O 1
ATOM 1304 N N . ASN A 1 170 ? 12.233 0.559 -19.847 1.00 95.94 170 ASN A N 1
ATOM 1305 C CA . ASN A 1 170 ? 13.473 -0.185 -20.042 1.00 95.94 170 ASN A CA 1
ATOM 1306 C C . ASN A 1 170 ? 13.648 -0.604 -21.510 1.00 95.94 170 ASN A C 1
ATOM 1308 O O . ASN A 1 170 ? 14.702 -0.361 -22.094 1.00 95.94 170 ASN A O 1
ATOM 1312 N N . LEU A 1 171 ? 12.593 -1.097 -22.169 1.00 95.50 171 LEU A N 1
ATOM 1313 C CA . LEU A 1 171 ? 12.616 -1.392 -23.608 1.00 95.50 171 LEU A CA 1
ATOM 1314 C C . LEU A 1 171 ? 12.914 -0.157 -24.476 1.00 95.50 171 LEU A C 1
ATOM 1316 O O . LEU A 1 171 ? 13.635 -0.257 -25.472 1.00 95.50 171 LEU A O 1
ATOM 1320 N N . ARG A 1 172 ? 12.393 1.025 -24.115 1.00 96.94 172 ARG A N 1
ATOM 1321 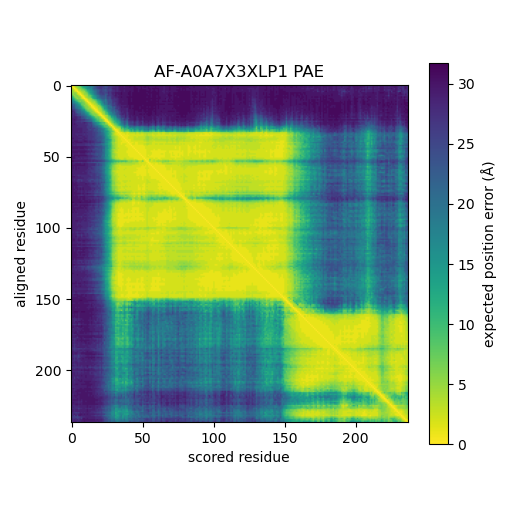C CA . ARG A 1 172 ? 12.719 2.276 -24.826 1.00 96.94 172 ARG A CA 1
ATOM 1322 C C . ARG A 1 172 ? 14.187 2.655 -24.654 1.00 96.94 172 ARG A C 1
ATOM 1324 O O . ARG A 1 172 ? 14.780 3.169 -25.601 1.00 96.94 172 ARG A O 1
ATOM 1331 N N . GLN A 1 173 ? 14.761 2.430 -23.475 1.00 97.56 173 GLN A N 1
ATOM 1332 C CA . GLN A 1 173 ? 16.178 2.678 -23.209 1.00 97.56 173 GLN A CA 1
ATOM 1333 C C . GLN A 1 173 ? 17.072 1.691 -23.965 1.00 97.56 173 GLN A C 1
ATOM 1335 O O . GLN A 1 173 ? 17.975 2.131 -24.671 1.00 97.56 173 GLN A O 1
ATOM 1340 N N . ILE A 1 174 ? 16.760 0.392 -23.921 1.00 95.38 174 ILE A N 1
ATOM 1341 C CA . ILE A 1 174 ? 17.477 -0.653 -24.671 1.00 95.38 174 ILE A CA 1
ATOM 1342 C C . ILE A 1 174 ? 17.491 -0.331 -26.166 1.00 95.38 174 ILE A C 1
ATOM 1344 O O . ILE A 1 174 ? 18.540 -0.397 -26.804 1.00 95.38 174 ILE A O 1
ATOM 1348 N N . LYS A 1 175 ? 16.350 0.089 -26.731 1.00 95.19 175 LYS A N 1
ATOM 1349 C CA . LYS A 1 175 ? 16.279 0.487 -28.141 1.00 95.19 175 LYS A CA 1
ATOM 1350 C C . LYS A 1 175 ? 17.248 1.627 -28.469 1.00 95.19 175 LYS A C 1
ATOM 1352 O O . LYS A 1 175 ? 17.980 1.523 -29.445 1.00 95.19 175 LYS A O 1
ATOM 1357 N N . ARG A 1 176 ? 17.262 2.694 -27.662 1.00 96.94 176 ARG A N 1
ATOM 1358 C CA . ARG A 1 176 ? 18.167 3.839 -27.874 1.00 96.94 176 ARG A CA 1
ATOM 1359 C C . ARG A 1 176 ? 19.631 3.424 -27.761 1.00 96.94 176 ARG A C 1
ATOM 1361 O O . ARG A 1 176 ? 20.413 3.739 -28.645 1.00 96.94 176 ARG A O 1
ATOM 1368 N N . ALA A 1 177 ? 19.968 2.662 -26.724 1.00 97.31 177 ALA A N 1
ATOM 1369 C CA . ALA A 1 177 ? 21.317 2.155 -26.512 1.00 97.31 177 ALA A CA 1
ATOM 1370 C C . ALA A 1 177 ? 21.797 1.287 -27.686 1.00 97.31 177 ALA A C 1
ATOM 1372 O O . ALA A 1 177 ? 22.944 1.400 -28.110 1.00 97.31 177 ALA A O 1
ATOM 1373 N N . ARG A 1 178 ? 20.910 0.468 -28.260 1.00 95.25 178 ARG A N 1
ATOM 1374 C CA . ARG A 1 178 ? 21.210 -0.311 -29.464 1.00 95.25 178 ARG A CA 1
ATOM 1375 C C . ARG A 1 178 ? 21.426 0.578 -30.687 1.00 95.25 178 ARG A C 1
ATOM 1377 O O . ARG A 1 178 ? 22.358 0.337 -31.446 1.00 95.25 178 ARG A O 1
ATOM 1384 N N . ASP A 1 179 ? 20.594 1.597 -30.884 1.00 95.69 179 ASP A N 1
ATOM 1385 C CA . ASP A 1 179 ? 20.756 2.544 -31.993 1.00 95.69 179 ASP A CA 1
ATOM 1386 C C . ASP A 1 179 ? 22.111 3.284 -31.889 1.00 95.69 179 ASP A C 1
ATOM 1388 O O . ASP A 1 179 ? 22.834 3.392 -32.883 1.00 95.69 179 ASP A O 1
ATOM 1392 N N . ASP A 1 180 ? 22.508 3.691 -30.679 1.00 97.06 180 ASP A N 1
ATOM 1393 C CA . ASP A 1 180 ? 23.808 4.318 -30.397 1.00 97.06 180 ASP A CA 1
ATOM 1394 C C . ASP A 1 180 ? 24.984 3.344 -30.599 1.00 97.06 180 ASP A C 1
ATOM 1396 O O . ASP A 1 180 ? 26.016 3.714 -31.170 1.00 97.06 180 ASP A O 1
ATOM 1400 N N . TYR A 1 181 ? 24.827 2.083 -30.183 1.00 96.44 181 TYR A N 1
ATOM 1401 C CA . TYR A 1 181 ? 25.803 1.023 -30.439 1.00 96.44 181 TYR A CA 1
ATOM 1402 C C . TYR A 1 181 ? 26.014 0.828 -31.939 1.00 96.44 181 TYR A C 1
ATOM 1404 O O . TYR A 1 181 ? 27.152 0.848 -32.406 1.00 96.44 181 TYR A O 1
ATOM 1412 N N . ARG A 1 182 ? 24.933 0.700 -32.715 1.00 95.31 182 ARG A N 1
ATOM 1413 C CA . ARG A 1 182 ? 25.002 0.530 -34.173 1.00 95.31 182 ARG A CA 1
ATOM 1414 C C . ARG A 1 182 ? 25.704 1.713 -34.834 1.00 95.31 182 ARG A C 1
ATOM 1416 O O . ARG A 1 182 ? 26.596 1.511 -35.655 1.00 95.31 182 ARG A O 1
ATOM 1423 N N . ALA A 1 183 ? 25.369 2.939 -34.433 1.00 96.56 183 ALA A N 1
ATOM 1424 C CA . ALA A 1 183 ? 26.013 4.144 -34.953 1.00 96.56 183 ALA A CA 1
ATOM 1425 C C . ALA A 1 183 ? 27.533 4.163 -34.689 1.00 96.56 183 ALA A C 1
ATOM 1427 O O . ALA A 1 183 ? 28.303 4.623 -35.533 1.00 96.56 183 ALA A O 1
ATOM 1428 N N . ALA A 1 184 ? 27.974 3.634 -33.544 1.00 96.31 184 ALA A N 1
ATOM 1429 C CA . ALA A 1 184 ? 29.389 3.513 -33.197 1.00 96.31 184 ALA A CA 1
ATOM 1430 C C . ALA A 1 184 ? 30.095 2.316 -33.869 1.00 96.31 184 ALA A C 1
ATOM 1432 O O . ALA A 1 184 ? 31.318 2.338 -34.011 1.00 96.31 184 ALA A O 1
ATOM 1433 N N . ASN A 1 185 ? 29.346 1.297 -34.302 1.00 95.44 185 ASN A N 1
ATOM 1434 C CA . ASN A 1 185 ? 29.870 0.013 -34.774 1.00 95.44 185 ASN A CA 1
ATOM 1435 C C . ASN A 1 185 ? 29.445 -0.301 -36.215 1.00 95.44 185 ASN A C 1
ATOM 1437 O O . ASN A 1 185 ? 29.019 -1.405 -36.522 1.00 95.44 185 ASN A O 1
ATOM 1441 N N . ALA A 1 186 ? 29.568 0.671 -37.123 1.00 94.94 186 ALA A N 1
ATOM 1442 C CA . ALA A 1 186 ? 29.320 0.464 -38.556 1.00 94.94 186 ALA A CA 1
ATOM 1443 C C . ALA A 1 186 ? 27.960 -0.200 -38.864 1.00 94.94 186 ALA A C 1
ATOM 1445 O O . ALA A 1 186 ? 27.860 -1.052 -39.746 1.00 94.94 186 ALA A O 1
ATOM 1446 N N . ASP A 1 187 ? 26.924 0.203 -38.126 1.00 92.44 187 ASP A N 1
ATOM 1447 C CA . ASP A 1 187 ? 25.552 -0.283 -38.253 1.00 92.44 187 ASP A CA 1
ATOM 1448 C C . ASP A 1 187 ? 25.339 -1.773 -37.916 1.00 92.44 187 ASP A C 1
ATOM 1450 O O . ASP A 1 187 ? 24.282 -2.326 -38.239 1.00 92.44 187 ASP A O 1
ATOM 1454 N N . THR A 1 188 ? 26.287 -2.422 -37.230 1.00 93.50 188 THR A N 1
ATOM 1455 C CA . THR A 1 188 ? 26.117 -3.799 -36.745 1.00 93.50 188 THR A CA 1
ATOM 1456 C C . THR A 1 188 ? 25.376 -3.841 -35.419 1.00 93.50 188 THR A C 1
ATOM 1458 O O . THR A 1 188 ? 25.683 -3.079 -34.499 1.00 93.50 188 THR A O 1
ATOM 1461 N N . ASP A 1 189 ? 24.430 -4.764 -35.313 1.00 91.88 189 ASP A N 1
ATOM 1462 C CA . ASP A 1 189 ? 23.738 -5.073 -34.071 1.00 91.88 189 ASP A CA 1
ATOM 1463 C C . ASP A 1 189 ? 24.669 -5.765 -33.054 1.00 91.88 189 ASP A C 1
ATOM 1465 O O . ASP A 1 189 ? 25.598 -6.474 -33.458 1.00 91.88 189 ASP A O 1
ATOM 1469 N N . PRO A 1 190 ? 24.463 -5.544 -31.742 1.00 91.12 190 PRO A N 1
ATOM 1470 C CA . PRO A 1 190 ? 25.192 -6.273 -30.712 1.00 91.12 190 PRO A CA 1
ATOM 1471 C C . PRO A 1 190 ? 24.837 -7.763 -30.768 1.00 91.12 190 PRO A C 1
ATOM 1473 O O . PRO A 1 190 ? 23.737 -8.130 -31.175 1.00 91.12 190 PRO A O 1
ATOM 1476 N N . GLN A 1 191 ? 25.750 -8.633 -30.338 1.00 88.56 191 GLN A N 1
ATOM 1477 C CA . GLN A 1 191 ? 25.459 -10.067 -30.286 1.00 88.56 191 GLN A CA 1
ATOM 1478 C C . GLN A 1 191 ? 24.482 -10.379 -29.142 1.00 88.56 191 GLN A C 1
ATOM 1480 O O . GLN A 1 191 ? 23.632 -11.257 -29.288 1.00 88.56 191 GLN A O 1
ATOM 1485 N N . TRP A 1 192 ? 24.595 -9.639 -28.035 1.00 89.12 192 TRP A N 1
ATOM 1486 C CA . TRP A 1 192 ? 23.768 -9.771 -26.838 1.00 89.12 192 TRP A CA 1
ATOM 1487 C C . TRP A 1 192 ? 23.343 -8.402 -26.298 1.00 89.12 192 TRP A C 1
ATOM 1489 O O . TRP A 1 192 ? 24.052 -7.409 -26.464 1.00 89.12 192 TRP A O 1
ATOM 1499 N N . LEU A 1 193 ? 22.199 -8.318 -25.610 1.00 90.25 193 LEU A N 1
ATOM 1500 C CA . LEU A 1 193 ? 21.775 -7.048 -25.003 1.00 90.25 193 LEU A CA 1
ATOM 1501 C C . LEU A 1 193 ? 22.705 -6.621 -23.862 1.00 90.25 193 LEU A C 1
ATOM 1503 O O . LEU A 1 193 ? 22.879 -5.419 -23.650 1.00 90.25 193 LEU A O 1
ATOM 1507 N N . SER A 1 194 ? 23.346 -7.571 -23.175 1.00 91.25 194 SER A N 1
ATOM 1508 C CA . SER A 1 194 ? 24.388 -7.287 -22.188 1.00 91.25 194 SER A CA 1
ATOM 1509 C C . SER A 1 194 ? 25.564 -6.491 -22.747 1.00 91.25 194 SER A C 1
ATOM 1511 O O . SER A 1 194 ? 26.177 -5.738 -21.996 1.00 91.25 194 SER A O 1
ATOM 1513 N N . ASP A 1 195 ? 25.872 -6.614 -24.046 1.00 93.00 195 ASP A N 1
ATOM 1514 C CA . ASP A 1 195 ? 26.995 -5.911 -24.689 1.00 93.00 195 ASP A CA 1
ATOM 1515 C C . ASP A 1 195 ? 26.803 -4.386 -24.675 1.00 93.00 195 ASP A C 1
ATOM 1517 O O . ASP A 1 195 ? 27.753 -3.617 -24.827 1.00 93.00 195 ASP A O 1
ATOM 1521 N N . LEU A 1 196 ? 25.562 -3.932 -24.475 1.00 94.00 196 LEU A N 1
ATOM 1522 C CA . LEU A 1 196 ? 25.229 -2.522 -24.319 1.00 94.00 196 LEU A CA 1
ATOM 1523 C C . LEU A 1 196 ? 25.634 -1.983 -22.938 1.00 94.00 196 LEU A C 1
ATOM 1525 O O . LEU A 1 196 ? 25.740 -0.769 -22.764 1.00 94.00 196 LEU A O 1
ATOM 1529 N N . SER A 1 197 ? 25.869 -2.846 -21.950 1.00 93.94 197 SER A N 1
ATOM 1530 C CA . SER A 1 197 ? 26.224 -2.450 -20.590 1.00 93.94 197 SER A CA 1
ATOM 1531 C C . SER A 1 197 ? 27.732 -2.564 -20.324 1.00 93.94 197 SER A C 1
ATOM 1533 O O . SER A 1 197 ? 28.386 -3.472 -20.832 1.00 93.94 197 SER A O 1
ATOM 1535 N N . PRO A 1 198 ? 28.329 -1.663 -19.519 1.00 94.94 198 PRO A N 1
ATOM 1536 C CA . PRO A 1 198 ? 27.746 -0.453 -18.926 1.00 94.94 198 PRO A CA 1
ATOM 1537 C C . PRO A 1 198 ? 27.823 0.780 -19.841 1.00 94.94 198 PRO A C 1
ATOM 1539 O O . PRO A 1 198 ? 27.460 1.879 -19.432 1.00 94.94 198 PRO A O 1
ATOM 1542 N N . GLN A 1 199 ? 28.368 0.638 -21.051 1.00 95.44 199 GLN A N 1
ATOM 1543 C CA . GLN A 1 199 ? 28.762 1.776 -21.883 1.00 95.44 199 GLN A CA 1
ATOM 1544 C C . GLN A 1 199 ? 27.575 2.578 -22.439 1.00 95.44 199 GLN A C 1
ATOM 1546 O O . GLN A 1 199 ? 27.656 3.804 -22.510 1.00 95.44 199 GLN A O 1
ATOM 1551 N N . TYR A 1 200 ? 26.502 1.900 -22.842 1.00 95.19 200 TYR A N 1
ATOM 1552 C CA . TYR A 1 200 ? 25.319 2.490 -23.475 1.00 95.19 200 TYR A CA 1
ATOM 1553 C C . TYR A 1 200 ? 24.076 2.432 -22.575 1.00 95.19 200 TYR A C 1
ATOM 1555 O O . TYR A 1 200 ? 23.153 3.221 -22.766 1.00 95.19 200 TYR A O 1
ATOM 1563 N N . LEU A 1 201 ? 24.040 1.526 -21.588 1.00 95.62 201 LEU A N 1
ATOM 1564 C CA . LEU A 1 201 ? 22.964 1.422 -20.595 1.00 95.62 201 LEU A CA 1
ATOM 1565 C C . LEU A 1 201 ? 23.436 0.816 -19.261 1.00 95.62 201 LEU A C 1
ATOM 1567 O O . LEU A 1 201 ? 24.398 0.047 -19.214 1.00 95.62 201 LEU A O 1
ATOM 1571 N N . ASP A 1 202 ? 22.722 1.126 -18.177 1.00 96.06 202 ASP A N 1
ATOM 1572 C CA . ASP A 1 202 ? 22.910 0.497 -16.860 1.00 96.06 202 ASP A CA 1
ATOM 1573 C C . ASP A 1 202 ? 22.369 -0.942 -16.870 1.00 96.06 202 ASP A C 1
ATOM 1575 O O . ASP A 1 202 ? 21.274 -1.186 -17.379 1.00 96.06 202 ASP A O 1
ATOM 1579 N N . GLU A 1 203 ? 23.110 -1.894 -16.297 1.00 93.50 203 GLU A N 1
ATOM 1580 C CA . GLU A 1 203 ? 22.750 -3.321 -16.267 1.00 93.50 203 GLU A CA 1
ATOM 1581 C C . GLU A 1 203 ? 21.340 -3.584 -15.710 1.00 93.50 203 GLU A C 1
ATOM 1583 O O . GLU A 1 203 ? 20.654 -4.497 -16.164 1.00 93.50 203 GLU A O 1
ATOM 1588 N N . LYS A 1 204 ? 20.844 -2.744 -14.791 1.00 94.25 204 LYS A N 1
ATOM 1589 C CA . LYS A 1 204 ? 19.498 -2.883 -14.208 1.00 94.25 204 LYS A CA 1
ATOM 1590 C C . LYS A 1 204 ? 18.386 -2.709 -15.234 1.00 94.25 204 LYS A C 1
ATOM 1592 O O . LYS A 1 204 ? 17.288 -3.221 -15.036 1.00 94.25 204 LYS A O 1
ATOM 1597 N N . VAL A 1 205 ? 18.654 -1.993 -16.324 1.00 95.50 205 VAL A N 1
ATOM 1598 C CA . VAL A 1 205 ? 17.694 -1.784 -17.414 1.00 95.50 205 VAL A CA 1
ATOM 1599 C C . VAL A 1 205 ? 17.431 -3.093 -18.167 1.00 95.50 205 VAL A C 1
ATOM 1601 O O . VAL A 1 205 ? 16.353 -3.252 -18.736 1.00 95.50 205 VAL A O 1
ATOM 1604 N N . LEU A 1 206 ? 18.352 -4.065 -18.116 1.00 93.19 206 LEU A N 1
ATOM 1605 C CA . LEU A 1 206 ? 18.185 -5.394 -18.720 1.00 93.19 206 LEU A CA 1
ATOM 1606 C C . LEU A 1 206 ? 17.186 -6.280 -17.963 1.00 93.19 206 LEU A C 1
ATOM 1608 O O . LEU A 1 206 ? 16.779 -7.320 -18.481 1.00 93.19 206 LEU A O 1
ATOM 1612 N N . LEU A 1 207 ? 16.752 -5.861 -16.772 1.00 93.25 207 LEU A N 1
ATOM 1613 C CA . LEU A 1 207 ? 15.794 -6.585 -15.947 1.00 93.25 207 LEU A CA 1
ATOM 1614 C C . LEU A 1 207 ? 14.414 -5.926 -16.012 1.00 93.25 207 LEU A C 1
ATOM 1616 O O . LEU A 1 207 ? 14.264 -4.704 -15.935 1.00 93.25 207 LEU A O 1
ATOM 1620 N N . CYS A 1 208 ? 13.381 -6.747 -16.165 1.00 90.50 208 CYS A N 1
ATOM 1621 C CA . CYS A 1 208 ? 11.993 -6.318 -16.064 1.00 90.50 208 CYS A CA 1
ATOM 1622 C C . CYS A 1 208 ? 11.520 -6.580 -14.629 1.00 90.50 208 CYS A C 1
ATOM 1624 O O . CYS A 1 208 ? 11.546 -7.729 -14.197 1.00 90.50 208 CYS A O 1
ATOM 1626 N N . PRO A 1 209 ? 11.059 -5.573 -13.867 1.00 88.88 209 PRO A N 1
ATOM 1627 C CA . PRO A 1 209 ? 10.586 -5.791 -12.496 1.00 88.88 209 PRO A CA 1
ATOM 1628 C C . PRO A 1 209 ? 9.391 -6.747 -12.379 1.00 88.88 209 PRO A C 1
ATOM 1630 O O . PRO A 1 209 ? 9.122 -7.240 -11.289 1.00 88.88 209 PRO A O 1
ATOM 1633 N N . THR A 1 210 ? 8.667 -7.014 -13.471 1.00 87.00 210 THR A N 1
ATOM 1634 C CA . THR A 1 210 ? 7.574 -8.000 -13.486 1.00 87.00 210 THR A CA 1
ATOM 1635 C C . THR A 1 210 ? 8.009 -9.379 -13.967 1.00 87.00 210 THR A C 1
ATOM 1637 O O . THR A 1 210 ? 7.163 -10.261 -14.085 1.00 87.00 210 THR A O 1
ATOM 1640 N N . ASP A 1 211 ? 9.289 -9.569 -14.286 1.00 85.38 211 ASP A N 1
ATOM 1641 C CA . ASP A 1 211 ? 9.837 -10.874 -14.626 1.00 85.38 211 ASP A CA 1
ATOM 1642 C C . ASP A 1 211 ? 10.226 -11.628 -13.340 1.00 85.38 211 ASP A C 1
ATOM 1644 O O . ASP A 1 211 ? 11.214 -11.276 -12.688 1.00 85.38 211 ASP A O 1
ATOM 1648 N N . PRO A 1 212 ? 9.481 -12.682 -12.958 1.00 80.75 212 PRO A N 1
ATOM 1649 C CA . PRO A 1 212 ? 9.753 -13.423 -11.734 1.00 80.75 212 PRO A CA 1
ATOM 1650 C C . PRO A 1 212 ? 11.053 -14.232 -11.806 1.00 80.75 212 PRO A C 1
ATOM 1652 O O . PRO A 1 212 ? 11.545 -14.664 -10.764 1.00 80.75 212 PRO A O 1
ATOM 1655 N N . THR A 1 213 ? 11.614 -14.465 -12.999 1.00 82.50 213 THR A N 1
ATOM 1656 C CA . THR A 1 213 ? 12.872 -15.209 -13.142 1.00 82.50 213 THR A CA 1
ATOM 1657 C C . THR A 1 213 ? 14.093 -14.305 -13.032 1.00 82.50 213 THR A C 1
ATOM 1659 O O . THR A 1 213 ? 15.206 -14.812 -12.922 1.00 82.50 213 THR A O 1
ATOM 1662 N N . THR A 1 214 ? 13.904 -12.978 -13.005 1.00 83.31 214 THR A N 1
ATOM 1663 C CA . THR A 1 214 ? 14.996 -11.990 -12.970 1.00 83.31 214 THR A CA 1
ATOM 1664 C C . THR A 1 214 ? 16.004 -12.217 -14.107 1.00 83.31 214 THR A C 1
ATOM 1666 O O . THR A 1 214 ? 17.216 -12.184 -13.905 1.00 83.31 214 THR A O 1
ATOM 1669 N N . GLY A 1 215 ? 15.502 -12.506 -15.309 1.00 77.50 215 GLY A N 1
ATOM 1670 C CA . GLY A 1 215 ? 16.317 -12.743 -16.495 1.00 77.50 215 GLY A CA 1
ATOM 1671 C C . GLY A 1 215 ? 16.987 -14.114 -16.549 1.00 77.50 215 GLY A C 1
ATOM 1672 O O . GLY A 1 215 ? 17.892 -14.312 -17.357 1.00 77.50 215 GLY A O 1
ATOM 1673 N N . VAL A 1 216 ? 16.567 -15.061 -15.699 1.00 79.69 216 VAL A N 1
ATOM 1674 C CA . VAL A 1 216 ? 16.983 -16.465 -15.799 1.00 79.69 216 VAL A CA 1
ATOM 1675 C C . VAL A 1 216 ? 16.105 -17.166 -16.846 1.00 79.69 216 VAL A C 1
ATOM 1677 O O . VAL A 1 216 ? 14.880 -17.210 -16.680 1.00 79.69 216 VAL A O 1
ATOM 1680 N N . PRO A 1 217 ? 16.688 -17.733 -17.914 1.00 66.75 217 PRO A N 1
ATOM 1681 C CA . PRO A 1 217 ? 15.925 -18.435 -18.936 1.00 66.75 217 PRO A CA 1
ATOM 1682 C C . PRO A 1 217 ? 15.260 -19.692 -18.372 1.00 66.75 217 PRO A C 1
ATOM 1684 O O . PRO A 1 217 ? 15.818 -20.401 -17.533 1.00 66.75 217 PRO A O 1
ATOM 1687 N N . GLY A 1 218 ? 14.051 -19.979 -18.852 1.00 55.69 218 GLY A N 1
ATOM 1688 C CA . GLY A 1 218 ? 13.359 -21.230 -18.560 1.00 55.69 218 GLY A CA 1
ATOM 1689 C C . GLY A 1 218 ? 13.792 -22.362 -19.494 1.00 55.69 218 GLY A C 1
ATOM 1690 O O . GLY A 1 218 ? 14.472 -22.142 -20.490 1.00 55.69 218 GLY A O 1
ATOM 1691 N N . VAL A 1 219 ? 13.292 -23.572 -19.225 1.00 50.97 219 VAL A N 1
ATOM 1692 C CA . VAL A 1 219 ? 13.565 -24.809 -19.998 1.00 50.97 219 VAL A CA 1
ATOM 1693 C C . VAL A 1 219 ? 13.269 -24.671 -21.504 1.00 50.97 219 VAL A C 1
ATOM 1695 O O . VAL A 1 219 ? 13.820 -25.396 -22.322 1.00 50.97 219 VAL A O 1
ATOM 1698 N N . LEU A 1 220 ? 12.387 -23.745 -21.892 1.00 47.47 220 LEU A N 1
ATOM 1699 C CA . LEU A 1 220 ? 12.008 -23.505 -23.291 1.00 47.47 220 LEU A CA 1
ATOM 1700 C C . LEU A 1 220 ? 12.767 -22.342 -23.948 1.00 47.47 220 LEU A C 1
ATOM 1702 O O . LEU A 1 220 ? 12.553 -22.074 -25.125 1.00 47.47 220 LEU A O 1
ATOM 1706 N N . THR A 1 221 ? 13.620 -21.644 -23.199 1.00 56.78 221 THR A N 1
ATOM 1707 C CA . THR A 1 221 ? 14.379 -20.472 -23.658 1.00 56.78 221 THR A CA 1
ATOM 1708 C C . THR A 1 221 ? 15.865 -20.593 -23.315 1.00 56.78 221 THR A C 1
ATOM 1710 O O . THR A 1 221 ? 16.552 -19.579 -23.261 1.00 56.78 221 THR A O 1
ATOM 1713 N N . GLU A 1 222 ? 16.367 -21.807 -23.051 1.00 60.75 222 GLU A N 1
ATOM 1714 C CA . GLU A 1 222 ? 17.768 -22.051 -22.662 1.00 60.75 222 GLU A CA 1
ATOM 1715 C C . GLU A 1 222 ? 18.754 -21.488 -23.700 1.00 60.75 222 GLU A C 1
ATOM 1717 O O . GLU A 1 222 ? 19.736 -20.847 -23.333 1.00 60.75 222 GLU A O 1
ATOM 1722 N N . ASP A 1 223 ? 18.434 -21.623 -24.990 1.00 63.62 223 ASP A N 1
ATOM 1723 C CA . ASP A 1 223 ? 19.252 -21.113 -26.100 1.00 63.62 223 ASP A CA 1
ATOM 1724 C C . ASP A 1 223 ? 19.185 -19.582 -26.266 1.00 63.62 223 ASP A C 1
ATOM 1726 O O . ASP A 1 223 ? 19.990 -19.002 -26.993 1.00 63.62 223 ASP A O 1
ATOM 1730 N N . ALA A 1 224 ? 18.239 -18.919 -25.595 1.00 61.78 224 ALA A N 1
ATOM 1731 C CA . ALA A 1 224 ? 18.083 -17.464 -25.593 1.00 61.78 224 ALA A CA 1
ATOM 1732 C C . ALA A 1 224 ? 18.728 -16.804 -24.360 1.00 61.78 224 ALA A C 1
ATOM 1734 O O . ALA A 1 224 ? 18.507 -15.619 -24.107 1.00 61.78 224 ALA A O 1
ATOM 1735 N N . SER A 1 225 ? 19.504 -17.565 -23.577 1.00 70.31 225 SER A N 1
ATOM 1736 C CA . SER A 1 225 ? 20.239 -17.026 -22.439 1.00 70.31 225 SER A CA 1
ATOM 1737 C C . SER A 1 225 ? 21.361 -16.115 -22.899 1.00 70.31 225 SER A C 1
ATOM 1739 O O . SER A 1 225 ? 22.327 -16.569 -23.511 1.00 70.31 225 SER A O 1
ATOM 1741 N N . ASP A 1 226 ? 21.278 -14.853 -22.499 1.00 77.88 226 ASP A N 1
ATOM 1742 C CA . ASP A 1 226 ? 22.433 -13.970 -22.510 1.00 77.88 226 ASP A CA 1
ATOM 1743 C C . ASP A 1 226 ? 23.510 -14.556 -21.565 1.00 77.88 226 ASP A C 1
ATOM 1745 O O . ASP A 1 226 ? 23.216 -14.850 -20.398 1.00 77.88 226 ASP A O 1
ATOM 1749 N N . PRO A 1 227 ? 24.733 -14.831 -22.054 1.00 78.94 227 PRO A N 1
ATOM 1750 C CA . PRO A 1 227 ? 25.758 -15.514 -21.273 1.00 78.94 227 PRO A CA 1
ATOM 1751 C C . PRO A 1 227 ? 26.515 -14.583 -20.317 1.00 78.94 227 PRO A C 1
ATOM 1753 O O . PRO A 1 227 ? 27.279 -15.078 -19.485 1.00 78.94 227 PRO A O 1
ATOM 1756 N N . MET A 1 228 ? 26.371 -13.259 -20.450 1.00 81.31 228 MET A N 1
ATOM 1757 C CA . MET A 1 228 ? 27.161 -12.289 -19.687 1.00 81.31 228 MET A CA 1
ATOM 1758 C C . MET A 1 228 ? 26.381 -11.694 -18.520 1.00 81.31 228 MET A C 1
ATOM 1760 O O . MET A 1 228 ? 26.920 -11.631 -17.414 1.00 81.31 228 MET A O 1
ATOM 1764 N N . LEU A 1 229 ? 25.135 -11.271 -18.745 1.00 85.50 229 LEU A N 1
ATOM 1765 C CA . LEU A 1 229 ? 24.278 -10.692 -17.708 1.00 85.50 229 LEU A CA 1
ATOM 1766 C C . LEU A 1 229 ? 22.856 -11.258 -17.800 1.00 85.50 229 LEU A C 1
ATOM 1768 O O . LEU A 1 229 ? 22.365 -11.466 -18.907 1.00 85.50 229 LEU A O 1
ATOM 1772 N N . PRO A 1 230 ? 22.155 -11.465 -16.666 1.00 87.44 230 PRO A N 1
ATOM 1773 C CA . PRO A 1 230 ? 20.751 -11.852 -16.702 1.00 87.44 230 PRO A CA 1
ATOM 1774 C C . PRO A 1 230 ? 19.925 -10.816 -17.469 1.00 87.44 230 PRO A C 1
ATOM 1776 O O . PRO A 1 230 ? 20.040 -9.612 -17.224 1.00 87.44 230 PRO A O 1
ATOM 1779 N N . CYS A 1 231 ? 19.083 -11.288 -18.387 1.00 86.94 231 CYS A N 1
ATOM 1780 C CA . CYS A 1 231 ? 18.272 -10.425 -19.234 1.00 86.94 231 CYS A CA 1
ATOM 1781 C C . CYS A 1 231 ? 16.829 -10.922 -19.272 1.00 86.94 231 CYS A C 1
ATOM 1783 O O . CYS A 1 231 ? 16.554 -12.053 -19.667 1.00 86.94 231 CYS A O 1
ATOM 1785 N N . SER A 1 232 ? 15.894 -10.061 -18.876 1.00 88.88 232 SER A N 1
ATOM 1786 C CA . SER A 1 232 ? 14.456 -10.359 -18.909 1.00 88.88 232 SER A CA 1
ATOM 1787 C C . SER A 1 232 ? 13.840 -10.206 -20.301 1.00 88.88 232 SER A C 1
ATOM 1789 O O . SER A 1 232 ? 12.659 -10.497 -20.490 1.00 88.88 232 SER A O 1
ATOM 1791 N N . TYR A 1 233 ? 14.599 -9.696 -21.272 1.00 87.31 233 TYR A N 1
ATOM 1792 C CA . TYR A 1 233 ? 14.106 -9.384 -22.607 1.00 87.31 233 TYR A CA 1
ATOM 1793 C C . TYR A 1 233 ? 14.738 -10.322 -23.623 1.00 87.31 233 TYR A C 1
ATOM 1795 O O . TYR A 1 233 ? 15.957 -10.387 -23.753 1.00 87.31 233 TYR A O 1
ATOM 1803 N N . LEU A 1 234 ? 13.892 -11.020 -24.374 1.00 78.81 234 LEU A N 1
ATOM 1804 C CA . LEU A 1 234 ? 14.355 -11.837 -25.485 1.00 78.81 234 LEU A CA 1
ATOM 1805 C C . LEU A 1 234 ? 14.804 -10.935 -26.630 1.00 78.81 234 LEU A C 1
ATOM 1807 O O . LEU A 1 234 ? 14.125 -9.970 -26.995 1.00 78.81 234 LEU A O 1
ATOM 1811 N N . TYR A 1 235 ? 15.956 -11.278 -27.188 1.00 72.19 235 TYR A N 1
ATOM 1812 C CA . TYR A 1 235 ? 16.579 -10.560 -28.279 1.00 72.19 235 TYR A CA 1
ATOM 1813 C C . TYR A 1 235 ? 16.797 -11.514 -29.446 1.00 72.19 235 TYR A C 1
ATOM 1815 O O . TYR A 1 235 ? 17.491 -12.519 -29.322 1.00 72.19 235 TYR A O 1
ATOM 1823 N N . GLU A 1 236 ? 16.175 -11.186 -30.573 1.00 68.62 236 GLU A N 1
ATOM 1824 C CA . GLU A 1 236 ? 16.375 -11.861 -31.849 1.00 68.62 236 GLU A CA 1
ATOM 1825 C C . GLU A 1 236 ? 16.959 -10.838 -32.829 1.00 68.62 236 GLU A C 1
ATOM 1827 O O . GLU A 1 236 ? 16.517 -9.681 -32.860 1.00 68.62 236 GLU A O 1
ATOM 1832 N N . ILE A 1 237 ? 17.978 -11.268 -33.575 1.00 62.94 237 ILE A N 1
ATOM 1833 C CA . ILE A 1 237 ? 18.689 -10.475 -34.590 1.00 62.94 237 ILE A CA 1
ATOM 1834 C C . ILE A 1 237 ? 17.952 -10.572 -35.927 1.00 62.94 237 ILE A C 1
ATOM 1836 O O . ILE A 1 237 ? 17.611 -11.710 -36.328 1.00 62.94 237 ILE A O 1
#

Mean predicted aligned error: 14.36 Å

Sequence (237 aa):
MLKTIRRFTPITVLATLLMVIGIQLPLQAGTHQLLFDEDAIQDPGSLIVKLQDTRAPVSKFIASQLSEDMQWVLLGYNGAGTPSPQQQEVLLSDLNQLLQAGSLYDAQRFASIELSEQTQVLIAENPKSGEALIRLNRCLLVDAYPHELASLSEQQSAEASKGIETCRENLRQIKRARDDYRAANADTDPQWLSDLSPQYLDEKVLLCPTDPTTGVPGVLTEDASDPMLPCSYLYEI

Foldseek 3Di:
DDDDDDDDDDDDDDDPPPPPPPPPPPPPVPCVLLADDLVFQVAPLVVLVQLLPCVQLLSVVLLVQADPVLVVCSVPRPSPDGDDPVNSVSVSVSLRVVLAVFASDDCVNCVVFDQDPVLVVLVVVVDTGDDSSSLNSLSSVCSSVVNRGDDSVRVVVVVLVVLVVLLVVLVVQLVQLQVVVCVVVVNDGDPDSCVSPPVSHDLCSQARPPQPCRQDDDPVCPVQRDPPHRGPDGDDD

Secondary structure (DSSP, 8-state):
---------------------------TTTGGGGS--GGGBS-HHHHHHHHH-TTSHHHHHHHHHS-HHHHHHHHH--S-SPPPHHHHHHHHHHHHHHHHHS----TTTTTTS---HHHHHHHHH---SHHHHHHHHHHHHHHHSTTTB--HHHHHHHHHHHHHHHHHHHHHHHHHHHHHHHHHTTTPPPSSGGGGTTTTS-GGGGS-TT-TTTT---TTSGGG--SSS--SS----

Solvent-accessible surface area (backbone atoms only — not comparable to full-atom values): 14262 Å² total; per-residue (Å²): 137,84,89,85,91,85,90,84,86,82,90,84,82,90,78,87,75,80,73,71,76,74,78,76,67,73,83,64,88,64,55,69,83,70,48,76,56,82,83,28,51,69,29,62,36,62,43,47,50,51,37,53,38,60,86,41,58,44,27,36,50,55,45,70,71,40,48,72,71,55,43,53,47,50,73,67,61,82,73,73,69,77,67,52,71,70,56,50,52,52,48,52,50,39,52,47,49,51,29,70,74,47,76,73,81,43,74,78,46,47,64,89,44,75,70,46,72,69,40,53,53,41,57,73,67,58,50,82,57,66,67,62,24,29,51,35,31,46,43,52,51,23,47,70,35,64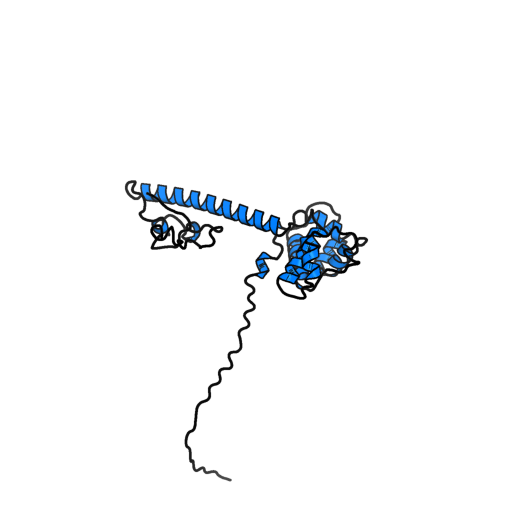,80,26,32,58,49,71,69,54,48,53,51,49,52,51,50,52,25,52,52,49,33,53,50,28,52,54,49,53,53,51,27,50,53,54,45,13,71,76,47,85,69,42,77,71,96,42,78,52,74,36,42,72,86,56,37,61,65,70,52,41,41,30,82,73,43,91,59,60,20,55,60,48,95,92,36,59,91,68,50,56,90,85,42,60,39,51,64,88,83,85,134

Radius of gyration: 28.6 Å; Cα contacts (8 Å, |Δi|>4): 246; chains: 1; bounding box: 79×57×92 Å

pLDDT: mean 83.67, std 18.72, range [32.97, 98.06]